Protein AF-A0A2V9N6T5-F1 (afdb_monomer)

Radius of gyration: 35.92 Å; Cα contacts (8 Å, |Δi|>4): 298; chains: 1; bounding box: 108×77×74 Å

Sequence (310 aa):
MPDIDFLKQIAIVDVAQELGVEVTGPRTARCWRPERHQHGDRTPSVGFCRKRNKARCFVCDPRALSTIDLVQQVLGSSVIEAVQWLDDRFPGAPRIVKGKHIVKRRAQEEIGTRIGVDSLWTDLRRSAFLGATMTPAEQCVLSALVELANPTTGEARLSYRTIARISGVRSDTSIARALRRLEQMSLLEINRGQDSGREANRYKLTAENISFQELVRAVTERMRRDIASEKELRKLRRQPKATGIYVSNNWSSGQSHRSNKWRTNAKLSDPAQKSHPSPREKGRECAVGGMSAPQISPLKLEPTQRQSQK

Foldseek 3Di:
DFDPVVLLLPQLVVLCVVLVFAAPDPFFTFDPCLVQPPHRRPDTQWGADRVNSWIDRPRPGPDTDTSQRVQCVSVVDDSVVSVVVSCVPPPDGDDDPPPPPPPPPPPPVVPDDPVPPDFPLNVCVVLCVCVPPHDLLLNLLVVQLRVQADPVQQKHFDALVSSCVRSVPPDSVSNVVSQVSCVVLVQWDWADDPDDPPGTIMIHGPCVDPSNVVSSVVSSVVVVVVVVVVVVVVVVVPPPPPPPPPPPPPPDDDDDDDDDDDDDDDDDDDDDDDDDDDDDDDDDDPPDPDPDDDDDDDDDDDDDDDDDDD

Mean predicted aligned error: 20.06 Å

Structure (mmCIF, N/CA/C/O backbone):
data_AF-A0A2V9N6T5-F1
#
_entry.id   AF-A0A2V9N6T5-F1
#
loop_
_atom_site.group_PDB
_atom_site.id
_atom_site.type_symbol
_atom_site.label_atom_id
_atom_site.label_alt_id
_atom_site.label_comp_id
_atom_site.label_asym_id
_atom_site.label_entity_id
_atom_site.label_seq_id
_atom_site.pdbx_PDB_ins_code
_atom_site.Cartn_x
_atom_site.Cartn_y
_atom_site.Cartn_z
_atom_site.occupancy
_atom_site.B_iso_or_equiv
_atom_site.auth_seq_id
_atom_site.auth_comp_id
_atom_site.auth_asym_id
_atom_site.auth_atom_id
_atom_site.pdbx_PDB_model_num
ATOM 1 N N . MET A 1 1 ? -13.503 12.895 23.290 1.00 70.62 1 MET A N 1
ATOM 2 C CA . MET A 1 1 ? -13.830 11.466 23.091 1.00 70.62 1 MET A CA 1
ATOM 3 C C . MET A 1 1 ? -12.999 10.677 24.089 1.00 70.62 1 MET A C 1
ATOM 5 O O . MET A 1 1 ? -11.826 11.031 24.213 1.00 70.62 1 MET A O 1
ATOM 9 N N . PRO A 1 2 ? -13.568 9.717 24.834 1.00 81.25 2 PRO A N 1
ATOM 10 C CA . PRO A 1 2 ? -12.767 8.835 25.682 1.00 81.25 2 PRO A CA 1
ATOM 11 C C . PRO A 1 2 ? -11.778 8.035 24.825 1.00 81.25 2 PRO A C 1
ATOM 13 O O . PRO A 1 2 ? -12.050 7.743 23.656 1.00 81.25 2 PRO A O 1
ATOM 16 N N . ASP A 1 3 ? -10.601 7.750 25.375 1.00 83.94 3 ASP A N 1
ATOM 17 C CA . ASP A 1 3 ? -9.580 6.970 24.683 1.00 83.94 3 ASP A CA 1
ATOM 18 C C . ASP A 1 3 ? -10.010 5.500 24.544 1.00 83.94 3 ASP A C 1
ATOM 20 O O . ASP A 1 3 ? -10.091 4.752 25.517 1.00 83.94 3 ASP A O 1
ATOM 24 N N . ILE A 1 4 ? -10.280 5.083 23.306 1.00 86.12 4 ILE A N 1
ATOM 25 C CA . ILE A 1 4 ? -10.751 3.735 22.968 1.00 86.12 4 ILE A CA 1
ATOM 26 C C . ILE A 1 4 ? -9.723 2.666 23.365 1.00 86.12 4 ILE A C 1
ATOM 28 O O . ILE A 1 4 ? -10.112 1.556 23.736 1.00 86.12 4 ILE A O 1
ATOM 32 N N . ASP A 1 5 ? -8.425 2.967 23.288 1.00 84.31 5 ASP A N 1
ATOM 33 C CA . ASP A 1 5 ? -7.392 1.989 23.632 1.00 84.31 5 ASP A CA 1
ATOM 34 C C . ASP A 1 5 ? -7.328 1.755 25.141 1.00 84.31 5 ASP A C 1
ATOM 36 O O . ASP A 1 5 ? -7.135 0.616 25.565 1.00 84.31 5 ASP A O 1
ATOM 40 N N . PHE A 1 6 ? -7.578 2.795 25.942 1.00 86.94 6 PHE A N 1
ATOM 41 C CA . PHE A 1 6 ? -7.742 2.658 27.387 1.00 86.94 6 PHE A CA 1
ATOM 42 C C . PHE A 1 6 ? -8.977 1.814 27.727 1.00 86.94 6 PHE A C 1
ATOM 44 O O . PHE A 1 6 ? -8.883 0.863 28.498 1.00 86.94 6 PHE A O 1
ATOM 51 N N . LEU A 1 7 ? -10.123 2.081 27.090 1.00 87.75 7 LEU A N 1
ATOM 52 C CA . LEU A 1 7 ? -11.356 1.324 27.347 1.00 87.75 7 LEU A CA 1
ATOM 53 C C . LEU A 1 7 ? -11.213 -0.176 27.031 1.00 87.75 7 LEU A C 1
ATOM 55 O O . LEU A 1 7 ? -11.772 -1.026 27.718 1.00 87.75 7 LEU A O 1
ATOM 59 N N . LYS A 1 8 ? -10.413 -0.533 26.020 1.00 88.75 8 LYS A N 1
ATOM 60 C CA . LYS A 1 8 ? -10.095 -1.937 25.697 1.00 88.75 8 LYS A CA 1
ATOM 61 C C . LYS A 1 8 ? -9.178 -2.619 26.719 1.00 88.75 8 LYS A C 1
ATOM 63 O O . LYS A 1 8 ? -9.030 -3.841 26.660 1.00 88.75 8 LYS A O 1
ATOM 68 N N . GLN A 1 9 ? -8.524 -1.864 27.599 1.00 90.06 9 GLN A N 1
ATOM 69 C CA . GLN A 1 9 ? -7.647 -2.392 28.649 1.00 90.06 9 GLN A CA 1
ATOM 70 C C . GLN A 1 9 ? -8.383 -2.649 29.964 1.00 90.06 9 GLN A C 1
ATOM 72 O O . GLN A 1 9 ? -7.856 -3.387 30.794 1.00 90.06 9 GLN A O 1
ATOM 77 N N . ILE A 1 10 ? -9.600 -2.115 30.131 1.00 91.00 10 ILE A N 1
ATOM 78 C CA . ILE A 1 10 ? -10.471 -2.446 31.265 1.00 91.00 10 ILE A CA 1
ATOM 79 C C . ILE A 1 10 ? -10.648 -3.964 31.311 1.00 91.00 10 ILE A C 1
ATOM 81 O O . ILE A 1 10 ? -10.912 -4.589 30.275 1.00 91.00 10 ILE A O 1
ATOM 85 N N . ALA A 1 11 ? -10.469 -4.553 32.494 1.00 92.31 11 ALA A N 1
ATOM 86 C CA . ALA A 1 11 ? -10.515 -5.994 32.679 1.00 92.31 11 ALA A CA 1
ATOM 87 C C . ALA A 1 11 ? -11.850 -6.554 32.174 1.00 92.31 11 ALA A C 1
ATOM 89 O O . ALA A 1 11 ? -12.926 -6.222 32.663 1.00 92.31 11 ALA A O 1
ATOM 90 N N . ILE A 1 12 ? -11.776 -7.422 31.165 1.00 93.19 12 ILE A N 1
ATOM 91 C CA . ILE A 1 12 ? -12.963 -7.908 30.455 1.00 93.19 12 ILE A CA 1
ATOM 92 C C . ILE A 1 12 ? -13.880 -8.766 31.336 1.00 93.19 12 ILE A C 1
ATOM 94 O O . ILE A 1 12 ? -15.054 -8.922 31.021 1.00 93.19 12 ILE A O 1
ATOM 98 N N . VAL A 1 13 ? -13.344 -9.320 32.428 1.00 92.50 13 VAL A N 1
ATOM 99 C CA . VAL A 1 13 ? -14.119 -10.080 33.418 1.00 92.50 13 VAL A CA 1
ATOM 100 C C . VAL A 1 13 ? -15.036 -9.141 34.197 1.00 92.50 13 VAL A C 1
ATOM 102 O O . VAL A 1 13 ? -16.225 -9.420 34.286 1.00 92.50 13 VAL A O 1
ATOM 105 N N . ASP A 1 14 ? -14.514 -8.008 34.663 1.00 92.25 14 ASP A N 1
ATOM 106 C CA . ASP A 1 14 ? -15.280 -6.994 35.396 1.00 92.25 14 ASP A CA 1
ATOM 107 C C . ASP A 1 14 ? -16.379 -6.412 34.495 1.00 92.25 14 ASP A C 1
ATOM 109 O O . ASP A 1 14 ? -17.531 -6.281 34.894 1.00 92.25 14 ASP A O 1
ATOM 113 N N . VAL A 1 15 ? -16.059 -6.174 33.217 1.00 93.50 15 VAL A N 1
ATOM 114 C CA . VAL A 1 15 ? -17.058 -5.756 32.221 1.00 93.50 15 VAL A CA 1
ATOM 115 C C . VAL A 1 15 ? -18.131 -6.821 32.003 1.00 93.50 15 VAL A C 1
ATOM 117 O O . VAL A 1 15 ? -19.304 -6.484 31.883 1.00 93.50 15 VAL A O 1
ATOM 120 N N . ALA A 1 16 ? -17.765 -8.104 31.953 1.00 93.25 16 ALA A N 1
ATOM 121 C CA . ALA A 1 16 ? -18.739 -9.184 31.814 1.00 93.25 16 ALA A CA 1
ATOM 122 C C . ALA A 1 16 ? -19.676 -9.272 33.032 1.00 93.25 16 ALA A C 1
ATOM 124 O O . ALA A 1 16 ? -20.872 -9.487 32.852 1.00 93.25 16 ALA A O 1
ATOM 125 N N . GLN A 1 17 ? -19.150 -9.063 34.243 1.00 92.69 17 GLN A N 1
ATOM 126 C CA . GLN A 1 17 ? -19.945 -9.025 35.474 1.00 92.69 17 GLN A CA 1
ATOM 127 C C . GLN A 1 17 ? -20.942 -7.860 35.462 1.00 92.69 17 GLN A C 1
ATOM 129 O O . GLN A 1 17 ? -22.127 -8.078 35.694 1.00 92.69 17 GLN A O 1
ATOM 134 N N . GLU A 1 18 ? -20.495 -6.658 35.093 1.00 93.50 18 GLU A N 1
ATOM 135 C CA . GLU A 1 18 ? -21.359 -5.471 34.972 1.00 93.50 18 GLU A CA 1
ATOM 136 C C . GLU A 1 18 ? -22.415 -5.592 33.862 1.00 93.50 18 GLU A C 1
ATOM 138 O O . GLU A 1 18 ? -23.496 -5.012 33.942 1.00 93.50 18 GLU A O 1
ATOM 143 N N . LEU A 1 19 ? -22.129 -6.370 32.816 1.00 93.00 19 LEU A N 1
ATOM 144 C CA . LEU A 1 19 ? -23.099 -6.706 31.770 1.00 93.00 19 LEU A CA 1
ATOM 145 C C . LEU A 1 19 ? -24.137 -7.748 32.220 1.00 93.00 19 LEU A C 1
ATOM 147 O O . LEU A 1 19 ? -25.045 -8.060 31.451 1.00 93.00 19 LEU A O 1
ATOM 151 N N . GLY A 1 20 ? -24.007 -8.303 33.428 1.00 90.19 20 GLY A N 1
ATOM 152 C CA . GLY A 1 20 ? -24.885 -9.354 33.939 1.00 90.19 20 GLY A CA 1
ATOM 153 C C . GLY A 1 20 ? -24.607 -10.737 33.343 1.00 90.19 20 GLY A C 1
ATOM 154 O O . GLY A 1 20 ? -25.469 -11.611 33.393 1.00 90.19 20 GLY A O 1
ATOM 155 N N . VAL A 1 21 ? -23.422 -10.961 32.765 1.00 90.50 21 VAL A N 1
ATOM 156 C CA . VAL A 1 21 ? -23.012 -12.295 32.308 1.00 90.50 21 VAL A CA 1
ATOM 157 C C . VAL A 1 21 ? -22.677 -13.150 33.531 1.00 90.50 21 VAL A C 1
ATOM 159 O O . VAL A 1 21 ? -21.905 -12.739 34.395 1.00 90.50 21 VAL A O 1
ATOM 162 N N . GLU A 1 22 ? -23.221 -14.367 33.600 1.00 89.81 22 GLU A N 1
ATOM 163 C CA . GLU A 1 22 ? -23.003 -15.274 34.732 1.00 89.81 22 GLU A CA 1
ATOM 164 C C . GLU A 1 22 ? -21.564 -15.823 34.737 1.00 89.81 22 GLU A C 1
ATOM 166 O O . GLU A 1 22 ? -21.230 -16.828 34.098 1.00 89.81 22 GLU A O 1
ATOM 171 N N . VAL A 1 23 ? -20.679 -15.139 35.463 1.00 90.38 23 VAL A N 1
ATOM 172 C CA . VAL A 1 23 ? -19.279 -15.536 35.631 1.00 90.38 23 VAL A CA 1
ATOM 173 C C . VAL A 1 23 ? -19.169 -16.631 36.691 1.00 90.38 23 VAL A C 1
ATOM 175 O O . VAL A 1 23 ? -19.193 -16.375 37.888 1.00 90.38 23 VAL A O 1
ATOM 178 N N . THR A 1 24 ? -19.001 -17.870 36.235 1.00 86.00 24 THR A N 1
ATOM 179 C CA . THR A 1 24 ? -18.859 -19.060 37.095 1.00 86.00 24 THR A CA 1
ATOM 180 C C . THR A 1 24 ? -17.474 -19.216 37.728 1.00 86.00 24 THR A C 1
ATOM 182 O O . THR A 1 24 ? -17.308 -19.977 38.676 1.00 86.00 24 THR A O 1
ATOM 185 N N . GLY A 1 25 ? -16.453 -18.532 37.203 1.00 82.31 25 GLY A N 1
ATOM 186 C CA . GLY A 1 25 ? -15.091 -18.617 37.719 1.00 82.31 25 GLY A CA 1
ATOM 187 C C . GLY A 1 25 ? -14.152 -17.570 37.117 1.00 82.31 25 GLY A C 1
ATOM 188 O O . GLY A 1 25 ? -14.523 -16.836 36.204 1.00 82.31 25 GLY A O 1
ATOM 189 N N . PRO A 1 26 ? -12.881 -17.517 37.554 1.00 79.88 26 PRO A N 1
ATOM 190 C CA . PRO A 1 26 ? -11.951 -16.440 37.191 1.00 79.88 26 PRO A CA 1
ATOM 191 C C . PRO A 1 26 ? -11.538 -16.427 35.709 1.00 79.88 26 PRO A C 1
ATOM 193 O O . PRO A 1 26 ? -10.840 -15.512 35.265 1.00 79.88 26 PRO A O 1
ATOM 196 N N . ARG A 1 27 ? -11.887 -17.473 34.949 1.00 88.00 27 ARG A N 1
ATOM 197 C CA . ARG A 1 27 ? -11.589 -17.611 33.515 1.00 88.00 27 ARG A CA 1
ATOM 198 C C . ARG A 1 27 ? -12.782 -18.089 32.692 1.00 88.00 27 ARG A C 1
ATOM 200 O O . ARG A 1 27 ? -12.616 -18.277 31.489 1.00 88.00 27 ARG A O 1
ATOM 207 N N . THR A 1 28 ? -13.941 -18.304 33.307 1.00 92.31 28 THR A N 1
ATOM 208 C CA . THR A 1 28 ? -15.076 -18.958 32.654 1.00 92.31 28 THR A CA 1
ATOM 209 C C . THR A 1 28 ? -16.399 -18.319 33.043 1.00 92.31 28 THR A C 1
ATOM 211 O O . THR A 1 28 ? -16.622 -17.963 34.200 1.00 92.31 28 THR A O 1
ATOM 214 N N . ALA A 1 29 ? -17.294 -18.214 32.070 1.00 92.62 29 ALA A N 1
ATOM 215 C CA . ALA A 1 29 ? -18.662 -17.755 32.253 1.00 92.62 29 ALA A CA 1
ATOM 216 C C . ALA A 1 29 ? -19.629 -18.602 31.430 1.00 92.62 29 ALA A C 1
ATOM 218 O O . ALA A 1 29 ? -19.229 -19.260 30.460 1.00 92.62 29 ALA A O 1
ATOM 219 N N . ARG A 1 30 ? -20.906 -18.552 31.805 1.00 91.94 30 ARG A N 1
ATOM 220 C CA . ARG A 1 30 ? -21.968 -19.007 30.916 1.00 91.94 30 ARG A CA 1
ATOM 221 C C . ARG A 1 30 ? -22.181 -17.999 29.792 1.00 91.94 30 ARG A C 1
ATOM 223 O O . ARG A 1 30 ? -21.956 -16.798 29.942 1.00 91.94 30 ARG A O 1
ATOM 230 N N . CYS A 1 31 ? -22.580 -18.494 28.635 1.00 92.75 31 CYS A N 1
ATOM 231 C CA . CYS A 1 31 ? -22.937 -17.690 27.490 1.00 92.75 31 CYS A CA 1
ATOM 232 C C . CYS A 1 31 ? -24.281 -17.006 27.736 1.00 92.75 31 CYS A C 1
ATOM 234 O O . CYS A 1 31 ? -25.251 -17.638 28.137 1.00 92.75 31 CYS A O 1
ATOM 236 N N . TRP A 1 32 ? -24.354 -15.722 27.397 1.00 91.06 32 TRP A N 1
ATOM 237 C CA . TRP A 1 32 ? -25.583 -14.925 27.425 1.00 91.06 32 TRP A CA 1
ATOM 238 C C . TRP A 1 32 ? -26.583 -15.297 26.312 1.00 91.06 32 TRP A C 1
ATOM 240 O O . TRP A 1 32 ? -27.628 -14.669 26.197 1.00 91.06 32 TRP A O 1
ATOM 250 N N . ARG A 1 33 ? -26.253 -16.293 25.475 1.00 90.81 33 ARG A N 1
ATOM 251 C CA . ARG A 1 33 ? -27.070 -16.804 24.360 1.00 90.81 33 ARG A CA 1
ATOM 252 C C . ARG A 1 33 ? -27.340 -18.303 24.522 1.00 90.81 33 ARG A C 1
ATOM 254 O O . ARG A 1 33 ? -26.845 -19.092 23.711 1.00 90.81 33 ARG A O 1
ATOM 261 N N . PRO A 1 34 ? -28.044 -18.738 25.582 1.00 86.75 34 PRO A N 1
ATOM 262 C CA . PRO A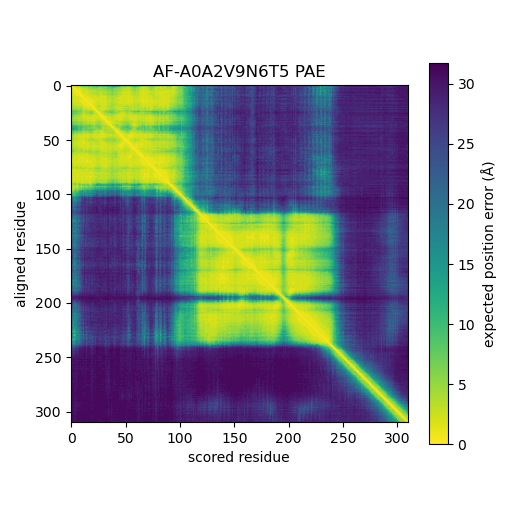 1 34 ? -28.268 -20.159 25.852 1.00 86.75 34 PRO A CA 1
ATOM 263 C C . PRO A 1 34 ? -28.993 -20.876 24.703 1.00 86.75 34 PRO A C 1
ATOM 265 O O . PRO A 1 34 ? -28.741 -22.053 24.461 1.00 86.75 34 PRO A O 1
ATOM 268 N N . GLU A 1 35 ? -29.823 -20.169 23.935 1.00 87.81 35 GLU A N 1
ATOM 269 C CA . GLU A 1 35 ? -30.573 -20.691 22.789 1.00 87.81 35 GLU A CA 1
ATOM 270 C C . GLU A 1 35 ? -29.688 -21.197 21.640 1.00 87.81 35 GLU A C 1
ATOM 272 O O . GLU A 1 35 ? -30.121 -22.017 20.834 1.00 87.81 35 GLU A O 1
ATOM 277 N N . ARG A 1 36 ? -28.433 -20.740 21.562 1.00 87.62 36 ARG A N 1
ATOM 278 C CA . ARG A 1 36 ? -27.466 -21.184 20.543 1.00 87.62 36 ARG A CA 1
ATOM 279 C C . ARG A 1 36 ? -26.660 -22.409 20.970 1.00 87.62 36 ARG A C 1
ATOM 281 O O . ARG A 1 36 ? -25.796 -22.868 20.224 1.00 87.62 36 ARG A O 1
ATOM 288 N N . HIS A 1 37 ? -26.918 -22.923 22.168 1.00 86.81 37 HIS A N 1
ATOM 289 C CA . HIS A 1 37 ? -26.223 -24.059 22.752 1.00 86.81 37 HIS A CA 1
ATOM 290 C C . HIS A 1 37 ? -27.180 -25.251 22.835 1.00 86.81 37 HIS A C 1
ATOM 292 O O . HIS A 1 37 ? -28.292 -25.128 23.339 1.00 86.81 37 HIS A O 1
ATOM 298 N N . GLN A 1 38 ? -26.722 -26.433 22.408 1.00 80.25 38 GLN A N 1
ATOM 299 C CA . GLN A 1 38 ? -27.537 -27.658 22.331 1.00 80.25 38 GLN A CA 1
ATOM 300 C C . GLN A 1 38 ? -28.221 -28.043 23.662 1.00 80.25 38 GLN A C 1
ATOM 302 O O . GLN A 1 38 ? -29.270 -28.681 23.654 1.00 80.25 38 GLN A O 1
ATOM 307 N N . HIS A 1 39 ? -27.658 -27.627 24.803 1.00 83.69 39 HIS A N 1
ATOM 308 C CA . HIS A 1 39 ? -28.200 -27.869 26.147 1.00 83.69 39 HIS A CA 1
ATOM 309 C C . HIS A 1 39 ? -28.296 -26.592 27.001 1.00 83.69 39 HIS A C 1
ATOM 311 O O . HIS A 1 39 ? -28.033 -26.641 28.204 1.00 83.69 39 HIS A O 1
ATOM 317 N N . GLY A 1 40 ? -28.608 -25.440 26.392 1.00 76.88 40 GLY A N 1
ATOM 318 C CA . GLY A 1 40 ? -28.894 -24.204 27.138 1.00 76.88 40 GLY A CA 1
ATOM 319 C C . GLY A 1 40 ? -27.718 -23.669 27.965 1.00 76.88 40 GLY A C 1
ATOM 320 O O . GLY A 1 40 ? -27.920 -23.067 29.011 1.00 76.88 40 GLY A O 1
ATOM 321 N N . ASP A 1 41 ? -26.490 -23.956 27.531 1.00 84.12 41 ASP A N 1
ATOM 322 C CA . ASP A 1 41 ? -25.235 -23.630 28.218 1.00 84.12 41 ASP A CA 1
ATOM 323 C C . ASP A 1 41 ? -25.118 -24.126 29.677 1.00 84.12 41 ASP A C 1
ATOM 325 O O . ASP A 1 41 ? -24.666 -23.430 30.592 1.00 84.12 41 ASP A O 1
ATOM 329 N N . ARG A 1 42 ? -25.506 -25.388 29.911 1.00 81.25 42 ARG A N 1
ATOM 330 C CA . ARG A 1 42 ? -25.352 -26.045 31.222 1.00 81.25 42 ARG A CA 1
ATOM 331 C C . ARG A 1 42 ? -23.895 -26.085 31.708 1.00 81.25 42 ARG A C 1
ATOM 333 O O . ARG A 1 42 ? -23.666 -25.985 32.914 1.00 81.25 42 ARG A O 1
ATOM 340 N N . THR A 1 43 ? -22.939 -26.210 30.789 1.00 84.81 43 THR A N 1
ATOM 341 C CA . THR A 1 43 ? -21.491 -26.128 31.035 1.00 84.81 43 THR A CA 1
ATOM 342 C C . THR A 1 43 ? -20.955 -24.775 30.562 1.00 84.81 43 THR A C 1
ATOM 344 O O . THR A 1 43 ? -21.272 -24.408 29.434 1.00 84.81 43 THR A O 1
ATOM 347 N N . PRO A 1 44 ? -20.114 -24.064 31.337 1.00 88.81 44 PRO A N 1
ATOM 348 C CA . PRO A 1 44 ? -19.612 -22.744 30.950 1.00 88.81 44 PRO A CA 1
ATOM 349 C C . PRO A 1 44 ? -18.875 -22.766 29.603 1.00 88.81 44 PRO A C 1
ATOM 351 O O . PRO A 1 44 ? -17.799 -23.357 29.494 1.00 88.81 44 PRO A O 1
ATOM 354 N N . SER A 1 45 ? -19.429 -22.104 28.585 1.00 90.56 45 SER A N 1
ATOM 355 C CA . SER A 1 45 ? -18.838 -22.085 27.235 1.00 90.56 45 SER A CA 1
ATOM 356 C C . SER A 1 45 ? -18.068 -20.811 26.890 1.00 90.56 45 SER A C 1
ATOM 358 O O . SER A 1 45 ? -17.477 -20.728 25.809 1.00 90.56 45 SER A O 1
ATOM 360 N N . VAL A 1 46 ? -18.069 -19.797 27.759 1.00 92.75 46 VAL A N 1
ATOM 361 C CA . VAL A 1 46 ? -17.310 -18.559 27.545 1.00 92.75 46 VAL A CA 1
ATOM 362 C C . VAL A 1 46 ? -15.990 -18.637 28.294 1.00 92.75 46 VAL A C 1
ATOM 364 O O . VAL A 1 46 ? -15.966 -18.800 29.511 1.00 92.75 46 VAL A O 1
ATOM 367 N N . GLY A 1 47 ? -14.883 -18.486 27.569 1.00 93.12 47 GLY A N 1
ATOM 368 C CA . GLY A 1 47 ? -13.539 -18.403 28.134 1.00 93.12 47 GLY A CA 1
ATOM 369 C C . GLY A 1 47 ? -12.992 -16.976 28.138 1.00 93.12 47 GLY A C 1
ATOM 370 O O . GLY A 1 47 ? -13.074 -16.267 27.131 1.00 93.12 47 GLY A O 1
ATOM 371 N N . PHE A 1 48 ? -12.354 -16.579 29.242 1.00 94.25 48 PHE A N 1
ATOM 372 C CA . PHE A 1 48 ? -11.619 -15.319 29.370 1.00 94.25 48 PHE A CA 1
ATOM 373 C C . PHE A 1 48 ? -10.104 -15.548 29.326 1.00 94.25 48 PHE A C 1
ATOM 375 O O . PHE A 1 48 ? -9.512 -16.222 30.173 1.00 94.25 48 PHE A O 1
ATOM 382 N N . CYS A 1 49 ? -9.435 -14.921 28.360 1.00 92.12 49 CYS A N 1
ATOM 383 C CA . CYS A 1 49 ? -7.981 -14.889 28.266 1.00 92.12 49 CYS A CA 1
ATOM 384 C C . CYS A 1 49 ? -7.437 -13.630 28.953 1.00 92.12 49 CYS A C 1
ATOM 386 O O . CYS A 1 49 ? -7.292 -12.586 28.315 1.00 92.12 49 CYS A O 1
ATOM 388 N N . ARG A 1 50 ? -7.079 -13.734 30.240 1.00 87.50 50 ARG A N 1
ATOM 389 C CA . ARG A 1 50 ? -6.562 -12.598 31.033 1.00 87.50 50 ARG A CA 1
ATOM 390 C C . ARG A 1 50 ? -5.319 -11.949 30.417 1.00 87.50 50 ARG A C 1
ATOM 392 O O . ARG A 1 50 ? -5.261 -10.733 30.316 1.00 87.50 50 ARG A O 1
ATOM 399 N N . LYS A 1 51 ? -4.368 -12.749 29.912 1.00 87.94 51 LYS A N 1
ATOM 400 C CA . LYS A 1 51 ? -3.125 -12.236 29.296 1.00 87.94 51 LYS A CA 1
ATOM 401 C C . LYS A 1 51 ? -3.382 -11.336 28.081 1.00 87.94 51 LYS A C 1
ATOM 403 O O . LYS A 1 51 ? -2.583 -10.452 27.805 1.00 87.94 51 LYS A O 1
ATOM 408 N N . ARG A 1 52 ? -4.460 -11.580 27.329 1.00 89.19 52 ARG A N 1
ATOM 409 C CA . ARG A 1 52 ? -4.804 -10.811 26.119 1.00 89.19 52 ARG A CA 1
ATOM 410 C C . ARG A 1 52 ? -5.993 -9.867 26.319 1.00 89.19 52 ARG A C 1
ATOM 412 O O . ARG A 1 52 ? -6.340 -9.158 25.380 1.00 89.19 52 ARG A O 1
ATOM 419 N N . ASN A 1 53 ? -6.611 -9.891 27.500 1.00 92.88 53 ASN A N 1
ATOM 420 C CA . ASN A 1 53 ? -7.868 -9.221 27.821 1.00 92.88 53 ASN A CA 1
ATOM 421 C C . ASN A 1 53 ? -8.967 -9.465 26.766 1.00 92.88 53 ASN A C 1
ATOM 423 O O . ASN A 1 53 ? -9.475 -8.538 26.135 1.00 92.88 53 ASN A O 1
ATOM 427 N N . LYS A 1 54 ? -9.263 -10.745 26.501 1.00 94.31 54 LYS A N 1
ATOM 428 C CA . LYS A 1 54 ? -10.262 -11.169 25.504 1.00 94.31 54 LYS A CA 1
ATOM 429 C C . LYS A 1 54 ? -11.247 -12.180 26.073 1.00 94.31 54 LYS A C 1
ATOM 431 O O . LYS A 1 54 ? -10.859 -13.001 26.901 1.00 94.31 54 LYS A O 1
ATOM 436 N N . ALA A 1 55 ? -12.467 -12.169 25.550 1.00 93.69 55 ALA A N 1
ATOM 437 C CA . ALA A 1 55 ? -13.520 -13.136 25.845 1.00 93.69 55 ALA A CA 1
ATOM 438 C C . ALA A 1 55 ? -13.884 -13.896 24.568 1.00 93.69 55 ALA A C 1
ATOM 440 O O . ALA A 1 55 ? -13.788 -13.343 23.475 1.00 93.69 55 ALA A O 1
ATOM 441 N N . ARG A 1 56 ? -14.284 -15.160 24.664 1.00 94.75 56 ARG A N 1
ATOM 442 C CA . ARG A 1 56 ? -14.793 -15.906 23.507 1.00 94.75 56 ARG A CA 1
ATOM 443 C C . ARG A 1 56 ? -15.746 -16.995 23.967 1.00 94.75 56 ARG A C 1
ATOM 445 O O . ARG A 1 56 ? -15.352 -17.810 24.797 1.00 94.75 56 ARG A O 1
ATOM 452 N N . CYS A 1 57 ? -16.941 -17.058 23.386 1.00 93.88 57 CYS A N 1
ATOM 453 C CA . CYS A 1 57 ? -17.734 -18.279 23.430 1.00 93.88 57 CYS A CA 1
ATOM 454 C C . CYS A 1 57 ? -17.163 -19.294 22.433 1.00 93.88 57 CYS A C 1
ATOM 456 O O . CYS A 1 57 ? -17.039 -18.988 21.246 1.00 93.88 57 CYS A O 1
ATOM 458 N N . PHE A 1 58 ? -16.818 -20.499 22.891 1.00 90.31 58 PHE A N 1
ATOM 459 C CA . PHE A 1 58 ? -16.239 -21.534 22.023 1.00 90.31 58 PHE A CA 1
ATOM 460 C C . PHE A 1 58 ? -17.207 -22.029 20.937 1.00 90.31 58 PHE A C 1
ATOM 462 O O . PHE A 1 58 ? -16.749 -22.539 19.918 1.00 90.31 58 PHE A O 1
ATOM 469 N N . VAL A 1 59 ? -18.515 -21.842 21.146 1.00 90.44 59 VAL A N 1
ATOM 470 C CA . VAL A 1 59 ? -19.585 -22.256 20.226 1.00 90.44 59 VAL A CA 1
ATOM 471 C C . VAL A 1 59 ? -20.042 -21.089 19.347 1.00 90.44 59 VAL A C 1
ATOM 473 O O . VAL A 1 59 ? -20.005 -21.180 18.125 1.00 90.44 59 VAL A O 1
ATOM 476 N N . CYS A 1 60 ? -20.456 -19.976 19.961 1.00 89.31 60 CYS A N 1
ATOM 477 C CA . CYS A 1 60 ? -21.097 -18.874 19.240 1.00 89.31 60 CYS A CA 1
ATOM 478 C C . CYS A 1 60 ? -20.122 -17.973 18.474 1.00 89.31 60 CYS A C 1
ATOM 480 O O . CYS A 1 60 ? -20.503 -17.394 17.457 1.00 89.31 60 CYS A O 1
ATOM 482 N N . ASP A 1 61 ? -18.899 -17.787 18.984 1.00 88.00 61 ASP A N 1
ATOM 483 C CA . ASP A 1 61 ? -18.010 -16.738 18.494 1.00 88.00 61 ASP A CA 1
ATOM 484 C C . ASP A 1 61 ? -16.830 -17.324 17.694 1.00 88.00 61 ASP A C 1
ATOM 486 O O . ASP A 1 61 ? -15.955 -18.008 18.249 1.00 88.00 61 ASP A O 1
ATOM 490 N N . PRO A 1 62 ? -16.715 -17.003 16.390 1.00 82.81 62 PRO A N 1
ATOM 491 C CA . PRO A 1 62 ? -15.583 -17.455 15.582 1.00 82.81 62 PRO A CA 1
ATOM 492 C C . PRO A 1 62 ? -14.274 -16.757 15.979 1.00 82.81 62 PRO A C 1
ATOM 494 O O . PRO A 1 62 ? -13.191 -17.301 15.774 1.00 82.81 62 PRO A O 1
ATOM 497 N N . ARG A 1 63 ? -14.354 -15.563 16.581 1.00 89.25 63 ARG A N 1
ATOM 498 C CA . ARG A 1 63 ? -13.202 -14.751 16.998 1.00 89.25 63 ARG A CA 1
ATOM 499 C C . ARG A 1 63 ? -13.306 -14.335 18.459 1.00 89.25 63 ARG A C 1
ATOM 501 O O . ARG A 1 63 ? -14.395 -14.247 19.013 1.00 89.25 63 ARG A O 1
ATOM 508 N N . ALA A 1 64 ? -12.163 -14.028 19.063 1.00 90.31 64 ALA A N 1
ATOM 509 C CA . ALA A 1 64 ? -12.121 -13.480 20.412 1.00 90.31 64 ALA A CA 1
ATOM 510 C C . ALA A 1 64 ? -12.548 -12.001 20.426 1.00 90.31 64 ALA A C 1
ATOM 512 O O . ALA A 1 64 ? -12.116 -11.209 19.587 1.00 90.31 64 ALA A O 1
ATOM 513 N N . LEU A 1 65 ? -13.372 -11.642 21.401 1.00 91.62 65 LEU A N 1
ATOM 514 C CA . LEU A 1 65 ? -13.994 -10.339 21.592 1.00 91.62 65 LEU A CA 1
ATOM 515 C C . LEU A 1 65 ? -13.114 -9.441 22.457 1.00 91.62 65 LEU A C 1
ATOM 517 O O . LEU A 1 65 ? -12.536 -9.888 23.452 1.00 91.62 65 LEU A O 1
ATOM 521 N N . SER A 1 66 ? -12.989 -8.174 22.060 1.00 92.88 66 SER A N 1
ATOM 522 C CA . SER A 1 66 ? -12.521 -7.116 22.958 1.00 92.88 66 SER A CA 1
ATOM 523 C C . SER A 1 66 ? -13.616 -6.700 23.939 1.00 92.88 66 SER A C 1
ATOM 525 O O . SER A 1 66 ? -14.774 -7.073 23.776 1.00 92.88 66 SER A O 1
ATOM 527 N N . THR A 1 67 ? -13.255 -5.884 24.927 1.00 93.25 67 THR A N 1
ATOM 528 C CA . THR A 1 67 ? -14.194 -5.301 25.892 1.00 93.25 67 THR A CA 1
ATOM 529 C C . THR A 1 67 ? -15.360 -4.584 25.204 1.00 93.25 67 THR A C 1
ATOM 531 O O . THR A 1 67 ? -16.510 -4.788 25.569 1.00 93.25 67 THR A O 1
ATOM 534 N N . ILE A 1 68 ? -15.077 -3.819 24.145 1.00 93.50 68 ILE A N 1
ATOM 535 C CA . ILE A 1 68 ? -16.105 -3.107 23.372 1.00 93.50 68 ILE A CA 1
ATOM 536 C C . ILE A 1 68 ? -16.970 -4.096 22.586 1.00 93.50 68 ILE A C 1
ATOM 538 O O . ILE A 1 68 ? -18.192 -4.004 22.639 1.00 93.50 68 ILE A O 1
ATOM 542 N N . ASP A 1 69 ? -16.353 -5.070 21.905 1.00 93.50 69 ASP A N 1
ATOM 543 C CA . ASP A 1 69 ? -17.104 -6.083 21.148 1.00 93.50 69 ASP A CA 1
ATOM 544 C C . ASP A 1 69 ? -18.050 -6.876 22.066 1.00 93.50 69 ASP A C 1
ATOM 546 O O . ASP A 1 69 ? -19.153 -7.222 21.655 1.00 93.50 69 ASP A O 1
ATOM 550 N N . LEU A 1 70 ? -17.629 -7.166 23.304 1.00 93.19 70 LEU A N 1
ATOM 551 C CA . LEU A 1 70 ? -18.450 -7.866 24.290 1.00 93.19 70 LEU A CA 1
ATOM 552 C C . LEU A 1 70 ? -19.702 -7.052 24.644 1.00 93.19 70 LEU A C 1
ATOM 554 O O . LEU A 1 70 ? -20.803 -7.586 24.562 1.00 93.19 70 LEU A O 1
ATOM 558 N N . VAL A 1 71 ? -19.546 -5.762 24.955 1.00 95.06 71 VAL A N 1
ATOM 559 C CA . VAL A 1 71 ? -20.675 -4.860 25.249 1.00 95.06 71 VAL A CA 1
ATOM 560 C C . VAL A 1 71 ? -21.640 -4.795 24.064 1.00 95.06 71 VAL A C 1
ATOM 562 O O . VAL A 1 71 ? -22.845 -4.950 24.247 1.00 95.06 71 VAL A O 1
ATOM 565 N N . GLN A 1 72 ? -21.120 -4.650 22.841 1.00 94.94 72 GLN A N 1
ATOM 566 C CA . GLN A 1 72 ? -21.951 -4.638 21.635 1.00 94.94 72 GLN A CA 1
ATOM 567 C C . GLN A 1 72 ? -22.736 -5.939 21.455 1.00 94.94 72 GLN A C 1
ATOM 569 O O . GLN A 1 72 ? -23.903 -5.907 21.077 1.00 94.94 72 GLN A O 1
ATOM 574 N N . GLN A 1 73 ? -22.108 -7.088 21.713 1.00 91.75 73 GLN A N 1
ATOM 575 C CA . GLN A 1 73 ? -22.753 -8.387 21.530 1.00 91.75 73 GLN A CA 1
ATOM 576 C C . GLN A 1 73 ? -23.777 -8.729 22.613 1.00 91.75 73 GLN A C 1
ATOM 578 O O . GLN A 1 73 ? -24.717 -9.466 22.319 1.00 91.75 73 GLN A O 1
ATOM 583 N N . VAL A 1 74 ? -23.588 -8.251 23.845 1.00 92.38 74 VAL A N 1
ATOM 584 C CA . VAL A 1 74 ? -24.531 -8.499 24.945 1.00 92.38 74 VAL A CA 1
ATOM 585 C C . VAL A 1 74 ? -25.717 -7.537 24.872 1.00 92.38 74 VAL A C 1
ATOM 587 O O . VAL A 1 74 ? -26.853 -7.969 25.020 1.00 92.38 74 VAL A O 1
ATOM 590 N N . LEU A 1 75 ? -25.473 -6.252 24.590 1.00 92.12 75 LEU A N 1
ATOM 591 C CA . LEU A 1 75 ? -26.520 -5.221 24.567 1.00 92.12 75 LEU A CA 1
ATOM 592 C C . LEU A 1 75 ? -27.135 -4.984 23.181 1.00 92.12 75 LEU A C 1
ATOM 594 O O . LEU A 1 75 ? -28.114 -4.253 23.069 1.00 92.12 75 LEU A O 1
ATOM 598 N N . GLY A 1 76 ? -26.555 -5.546 22.117 1.00 89.12 76 GLY A N 1
ATOM 599 C CA . GLY A 1 76 ? -26.993 -5.293 20.740 1.00 89.12 76 GLY A CA 1
ATOM 600 C C . GLY A 1 76 ? -26.730 -3.860 20.262 1.00 89.12 76 GLY A C 1
ATOM 601 O O . GLY A 1 76 ? -27.468 -3.355 19.420 1.00 89.12 76 GLY A O 1
ATOM 602 N N . SER A 1 77 ? -25.709 -3.191 20.805 1.00 90.31 77 SER A N 1
ATOM 603 C CA . SER A 1 77 ? -25.477 -1.755 20.617 1.00 90.31 77 SER A CA 1
ATOM 604 C C . SER A 1 77 ? -24.423 -1.412 19.555 1.00 90.31 77 SER A C 1
ATOM 606 O O . SER A 1 77 ? -23.578 -2.222 19.144 1.00 90.31 77 SER A O 1
ATOM 608 N N . SER A 1 78 ? -24.458 -0.161 19.096 1.00 90.88 78 SER A N 1
ATOM 609 C CA . SER A 1 78 ? -23.426 0.403 18.225 1.00 90.88 78 SER A CA 1
ATOM 610 C C . SER A 1 78 ? -22.100 0.612 18.971 1.00 90.88 78 SER A C 1
ATOM 612 O O . SER A 1 78 ? -22.037 0.629 20.200 1.00 90.88 78 SER A O 1
ATOM 614 N N . VAL A 1 79 ? -21.007 0.821 18.227 1.00 88.88 79 VAL A N 1
ATOM 615 C CA . VAL A 1 79 ? -19.678 1.064 18.824 1.00 88.88 79 VAL A CA 1
ATOM 616 C C . VAL A 1 79 ? -19.688 2.305 19.724 1.00 88.88 79 VAL A C 1
ATOM 618 O O . VAL A 1 79 ? -19.027 2.316 20.758 1.00 88.88 79 VAL A O 1
ATOM 621 N N . ILE A 1 80 ? -20.429 3.349 19.340 1.00 88.81 80 ILE A N 1
ATOM 622 C CA . ILE A 1 80 ? -20.488 4.615 20.085 1.00 88.81 80 ILE A CA 1
ATOM 623 C C . ILE A 1 80 ? -21.200 4.405 21.421 1.00 88.81 80 ILE A C 1
ATOM 625 O O . ILE A 1 80 ? -20.669 4.800 22.456 1.00 88.81 80 ILE A O 1
ATOM 629 N N . GLU A 1 81 ? -22.352 3.740 21.398 1.00 89.31 81 GLU A N 1
ATOM 630 C CA . GLU A 1 81 ? -23.132 3.435 22.600 1.00 89.31 81 GLU A CA 1
ATOM 631 C C . GLU A 1 81 ? -22.362 2.505 23.540 1.00 89.31 81 GLU A C 1
ATOM 633 O O . GLU A 1 81 ? -22.339 2.734 24.743 1.00 89.31 81 GLU A O 1
ATOM 638 N N . ALA A 1 82 ? -21.660 1.500 23.005 1.00 90.31 82 ALA A N 1
ATOM 639 C CA . ALA A 1 82 ? -20.806 0.627 23.806 1.00 90.31 82 ALA A CA 1
ATOM 640 C C . ALA A 1 82 ? -19.645 1.390 24.471 1.00 90.31 82 ALA A C 1
ATOM 642 O O . ALA A 1 82 ? -19.306 1.134 25.624 1.00 90.31 82 ALA A O 1
ATOM 643 N N . VAL A 1 83 ? -19.041 2.346 23.760 1.00 91.75 83 VAL A N 1
ATOM 644 C CA . VAL A 1 83 ? -17.989 3.214 24.309 1.00 91.75 83 VAL A CA 1
ATOM 645 C C . VAL A 1 83 ? -18.536 4.130 25.404 1.00 91.75 83 VAL A C 1
ATOM 647 O O . VAL A 1 83 ? -17.873 4.293 26.422 1.00 91.75 83 VAL A O 1
ATOM 650 N N . GLN A 1 84 ? -19.727 4.701 25.220 1.00 90.88 84 GLN A N 1
ATOM 651 C CA . GLN A 1 84 ? -20.392 5.519 26.241 1.00 90.88 84 GLN A CA 1
ATOM 652 C C . GLN A 1 84 ? -20.740 4.688 27.477 1.00 90.88 84 GLN A C 1
ATOM 654 O O . GLN A 1 84 ? -20.386 5.071 28.584 1.00 90.88 84 GLN A O 1
ATOM 659 N N . TRP A 1 85 ? -21.312 3.498 27.280 1.00 93.62 85 TRP A N 1
ATOM 660 C CA . TRP A 1 85 ? -21.637 2.564 28.357 1.00 93.62 85 TRP A CA 1
ATOM 661 C C . TRP A 1 85 ? -20.416 2.227 29.225 1.00 93.62 85 TRP A C 1
ATOM 663 O O . TRP A 1 85 ? -20.541 2.121 30.446 1.00 93.62 85 TRP A O 1
ATOM 673 N N . LEU A 1 86 ? -19.240 2.081 28.596 1.00 91.81 86 LEU A N 1
ATOM 674 C CA . LEU A 1 86 ? -17.968 1.859 29.286 1.00 91.81 86 LEU A CA 1
ATOM 675 C C . LEU A 1 86 ? -17.438 3.125 29.979 1.00 91.81 86 LEU A C 1
ATOM 677 O O . LEU A 1 86 ? -16.966 3.008 31.105 1.00 91.81 86 LEU A O 1
ATOM 681 N N . ASP A 1 87 ? -17.512 4.304 29.345 1.00 91.25 87 ASP A N 1
ATOM 682 C CA . ASP A 1 87 ? -17.087 5.590 29.946 1.00 91.25 87 ASP A CA 1
ATOM 683 C C . ASP A 1 87 ? -17.907 5.907 31.210 1.00 91.25 87 ASP A C 1
ATOM 685 O O . ASP A 1 87 ? -17.355 6.382 32.201 1.00 91.25 87 ASP A O 1
ATOM 689 N N . ASP A 1 88 ? -19.204 5.584 31.196 1.00 90.75 88 ASP A N 1
ATOM 690 C CA . ASP A 1 88 ? -20.127 5.852 32.303 1.00 90.75 88 ASP A CA 1
ATOM 691 C C . ASP A 1 88 ? -19.883 4.942 33.521 1.00 90.75 88 ASP A C 1
ATOM 693 O O . ASP A 1 88 ? -19.991 5.392 34.661 1.00 90.75 88 ASP A O 1
ATOM 697 N N . ARG A 1 89 ? -19.555 3.659 33.302 1.00 90.81 89 ARG A N 1
ATOM 698 C CA . ARG A 1 89 ? -19.370 2.658 34.378 1.00 90.81 89 ARG A CA 1
ATOM 699 C C . ARG A 1 89 ? -17.941 2.546 34.883 1.00 90.81 89 ARG A C 1
ATOM 701 O O . ARG A 1 89 ? -17.725 2.191 36.037 1.00 90.81 89 ARG A O 1
ATOM 708 N N . PHE A 1 90 ? -16.969 2.853 34.031 1.00 88.44 90 PHE A N 1
ATOM 709 C CA . PHE A 1 90 ? -15.550 2.785 34.357 1.00 88.44 90 PHE A CA 1
ATOM 710 C C . PHE A 1 90 ? -14.914 4.170 34.175 1.00 88.44 90 PHE A C 1
ATOM 712 O O . PHE A 1 90 ? -14.123 4.378 33.245 1.00 88.44 90 PHE A O 1
ATOM 719 N N . PRO A 1 91 ? -15.258 5.139 35.048 1.00 80.69 91 PRO A N 1
ATOM 720 C CA . PRO A 1 91 ? -14.740 6.493 34.949 1.00 80.69 91 PRO A CA 1
ATOM 721 C C . PRO A 1 91 ? -13.221 6.488 35.153 1.00 80.69 91 PRO A C 1
ATOM 723 O O . PRO A 1 91 ? -12.697 5.872 36.079 1.00 80.69 91 PRO A O 1
ATOM 726 N N . GLY A 1 92 ? -12.499 7.188 34.279 1.00 79.38 92 GLY A N 1
ATOM 727 C CA . GLY A 1 92 ? -11.033 7.261 34.331 1.00 79.38 92 GLY A CA 1
ATOM 728 C C . GLY A 1 92 ? -10.347 7.234 32.969 1.00 79.38 92 GLY A C 1
ATOM 729 O O . GLY A 1 92 ? -9.137 7.449 32.891 1.00 79.38 92 GLY A O 1
ATOM 730 N N . ALA A 1 93 ? -11.098 7.019 31.885 1.00 78.44 93 ALA A N 1
ATOM 731 C CA . ALA A 1 93 ? -10.541 7.069 30.543 1.00 78.44 93 ALA A CA 1
ATOM 732 C C . ALA A 1 93 ? -10.029 8.485 30.205 1.00 78.44 93 ALA A C 1
ATOM 734 O O . ALA A 1 93 ? -10.789 9.459 30.283 1.00 78.44 93 ALA A O 1
ATOM 735 N N . PRO A 1 94 ? -8.758 8.640 29.784 1.00 82.12 94 PRO A N 1
ATOM 736 C CA . PRO A 1 94 ? -8.243 9.937 29.376 1.00 82.12 94 PRO A CA 1
ATOM 737 C C . PRO A 1 94 ? -9.045 10.459 28.179 1.00 82.12 94 PRO A C 1
ATOM 739 O O . PRO A 1 94 ? -9.321 9.742 27.214 1.00 82.12 94 PRO A O 1
ATOM 742 N N . ARG A 1 95 ? -9.440 11.736 28.226 1.00 81.69 95 ARG A N 1
ATOM 743 C CA . ARG A 1 95 ? -10.178 12.362 27.125 1.00 81.69 95 ARG A CA 1
ATOM 744 C C . ARG A 1 95 ? -9.200 12.840 26.055 1.00 81.69 95 ARG A C 1
ATOM 746 O O . ARG A 1 95 ? -8.365 13.711 26.288 1.00 81.69 95 ARG A O 1
ATOM 753 N N . ILE A 1 96 ? -9.345 12.315 24.842 1.00 74.69 96 ILE A N 1
ATOM 754 C CA . ILE A 1 96 ? -8.602 12.797 23.677 1.00 74.69 96 ILE A CA 1
ATOM 755 C C . ILE A 1 96 ? -9.196 14.147 23.262 1.00 74.69 96 ILE A C 1
ATOM 757 O O . ILE A 1 96 ? -10.382 14.240 22.910 1.00 74.69 96 ILE A O 1
ATOM 761 N N . VAL A 1 97 ? -8.363 15.192 23.318 1.00 75.88 97 VAL A N 1
ATOM 762 C CA . VAL A 1 97 ? -8.724 16.554 22.902 1.00 75.88 97 VAL A CA 1
ATOM 763 C C . VAL A 1 97 ? -9.075 16.554 21.416 1.00 75.88 97 VAL A C 1
ATOM 765 O O . VAL A 1 97 ? -8.357 15.989 20.585 1.00 75.88 97 VAL A O 1
ATOM 768 N N . LYS A 1 98 ? -10.195 17.193 21.070 1.00 65.75 98 LYS A N 1
ATOM 769 C CA . LYS A 1 98 ? -10.665 17.317 19.686 1.00 65.75 98 LYS A CA 1
ATOM 770 C C . LYS A 1 98 ? -9.567 17.956 18.827 1.00 65.75 98 LYS A C 1
ATOM 772 O O . LYS A 1 98 ? -9.075 19.028 19.150 1.00 65.75 98 LYS A O 1
ATOM 777 N N . GLY A 1 99 ? -9.190 17.293 17.734 1.00 63.84 99 GLY A N 1
ATOM 778 C CA . GLY A 1 99 ? -8.148 17.772 16.816 1.00 63.84 99 GLY A CA 1
ATOM 779 C C . GLY A 1 99 ? -6.741 17.238 17.093 1.00 63.84 99 GLY A C 1
ATOM 780 O O . GLY A 1 99 ? -5.874 17.391 16.236 1.00 63.84 99 GLY A O 1
ATOM 781 N N . LYS A 1 100 ? -6.510 16.540 18.214 1.00 67.44 100 LYS A N 1
ATOM 782 C CA . LYS A 1 100 ? -5.272 15.779 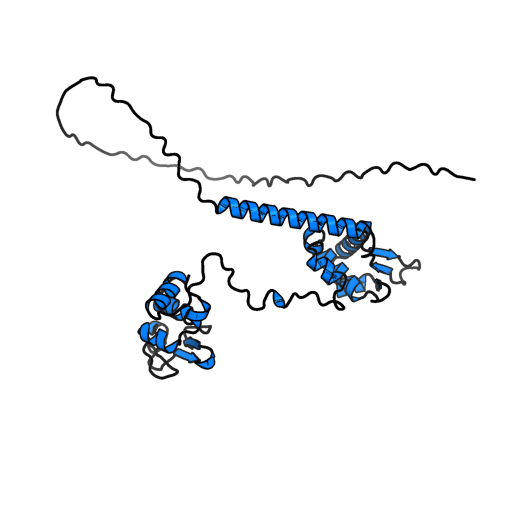18.400 1.00 67.44 100 LYS A CA 1
ATOM 783 C C . LYS A 1 100 ? -5.343 14.530 17.525 1.00 67.44 100 LYS A C 1
ATOM 785 O O . LYS A 1 100 ? -6.252 13.714 17.673 1.00 67.44 100 LYS A O 1
ATOM 790 N N . HIS A 1 101 ? -4.413 14.397 16.580 1.00 62.31 101 HIS A N 1
ATOM 791 C CA . HIS A 1 101 ? -4.268 13.148 15.841 1.00 62.31 101 HIS A CA 1
ATOM 792 C C . HIS A 1 101 ? -4.037 12.022 16.850 1.00 62.31 101 HIS A C 1
ATOM 794 O O . HIS A 1 101 ? -3.162 12.144 17.710 1.00 62.31 101 HIS A O 1
ATOM 800 N N . ILE A 1 102 ? -4.827 10.946 16.751 1.00 63.47 102 ILE A N 1
ATOM 801 C CA . ILE A 1 102 ? -4.529 9.693 17.449 1.00 63.47 102 ILE A CA 1
ATOM 802 C C . ILE A 1 102 ? -3.095 9.365 17.051 1.00 63.47 102 ILE A C 1
ATOM 804 O O . ILE A 1 102 ? -2.816 9.242 15.854 1.00 63.47 102 ILE A O 1
ATOM 808 N N . VAL A 1 103 ? -2.181 9.366 18.027 1.00 56.56 103 VAL A N 1
ATOM 809 C CA . VAL A 1 103 ? -0.759 9.137 17.774 1.00 56.56 103 VAL A CA 1
ATOM 810 C C . VAL A 1 103 ? -0.685 7.828 17.006 1.00 56.56 103 VAL A C 1
ATOM 812 O O . VAL A 1 103 ? -1.054 6.780 17.533 1.00 56.56 103 VAL A O 1
ATOM 815 N N . LYS A 1 104 ? -0.286 7.898 15.733 1.00 48.41 104 LYS A N 1
ATOM 816 C CA . LYS A 1 104 ? -0.083 6.725 14.888 1.00 48.41 104 LYS A CA 1
ATOM 817 C C . LYS A 1 104 ? 1.125 5.986 15.445 1.00 48.41 104 LYS A C 1
ATOM 819 O O . LYS A 1 104 ? 2.233 6.156 14.953 1.00 48.41 104 LYS A O 1
ATOM 824 N N . ARG A 1 105 ? 0.943 5.222 16.519 1.00 48.75 105 ARG A N 1
ATOM 825 C CA . ARG A 1 105 ? 2.029 4.449 17.107 1.00 48.75 105 ARG A CA 1
ATOM 826 C C . ARG A 1 105 ? 2.439 3.410 16.049 1.00 48.75 105 ARG A C 1
ATOM 828 O O . ARG A 1 105 ? 1.643 2.539 15.710 1.00 48.75 105 ARG A O 1
ATOM 835 N N . ARG A 1 106 ? 3.658 3.560 15.513 1.00 47.06 106 ARG A N 1
ATOM 836 C CA . ARG A 1 106 ? 4.420 2.665 14.610 1.00 47.06 106 ARG A CA 1
ATOM 837 C C . ARG A 1 106 ? 4.229 2.736 13.092 1.00 47.06 106 ARG A C 1
ATOM 839 O O . ARG A 1 106 ? 5.227 2.641 12.392 1.00 47.06 106 ARG A O 1
ATOM 846 N N . ALA A 1 107 ? 3.036 2.952 12.537 1.00 48.28 107 ALA A N 1
ATOM 847 C CA . ALA A 1 107 ? 2.865 2.778 11.079 1.00 48.28 107 ALA A CA 1
ATOM 848 C C . ALA A 1 107 ? 3.622 3.799 10.194 1.00 48.28 107 ALA A C 1
ATOM 850 O O . ALA A 1 107 ? 3.788 3.566 9.001 1.00 48.28 107 ALA A O 1
ATOM 851 N N . GLN A 1 108 ? 4.043 4.941 10.750 1.00 46.66 108 GLN A N 1
ATOM 852 C CA . GLN A 1 108 ? 4.707 6.009 9.989 1.00 46.66 108 GLN A CA 1
ATOM 853 C C . GLN A 1 108 ? 6.200 6.167 10.325 1.00 46.66 108 GLN A C 1
ATOM 855 O O . GLN A 1 108 ? 6.930 6.726 9.515 1.00 46.66 108 GLN A O 1
ATOM 860 N N . GLU A 1 109 ? 6.659 5.650 11.469 1.00 44.78 109 GLU A N 1
ATOM 861 C CA . GLU A 1 109 ? 8.067 5.723 11.899 1.00 44.78 109 GLU A CA 1
ATOM 862 C C . GLU A 1 109 ? 8.949 4.670 11.207 1.00 44.78 109 GLU A C 1
ATOM 864 O O . GLU A 1 109 ? 10.149 4.874 11.060 1.00 44.78 109 GLU A O 1
ATOM 869 N N . GLU A 1 110 ? 8.367 3.578 10.702 1.00 47.62 110 GLU A N 1
ATOM 870 C CA . GLU A 1 110 ? 9.118 2.519 10.007 1.00 47.62 110 GLU A CA 1
ATOM 871 C C . GLU A 1 110 ? 9.339 2.790 8.507 1.00 47.62 110 GLU A C 1
ATOM 873 O O . GLU A 1 110 ? 10.107 2.079 7.861 1.00 47.62 110 GLU A O 1
ATOM 878 N N . ILE A 1 111 ? 8.744 3.851 7.945 1.00 52.03 111 ILE A N 1
ATOM 879 C CA . ILE A 1 111 ? 9.028 4.313 6.572 1.00 52.03 111 ILE A CA 1
ATOM 880 C C . ILE A 1 111 ? 10.145 5.370 6.610 1.00 52.03 111 ILE A C 1
ATOM 882 O O . ILE A 1 111 ? 10.070 6.418 5.971 1.00 52.03 111 ILE A O 1
ATOM 886 N N . GLY A 1 112 ? 11.178 5.128 7.416 1.00 50.72 112 GLY A N 1
ATOM 887 C CA . GLY A 1 112 ? 12.408 5.907 7.357 1.00 50.72 112 GLY A CA 1
ATOM 888 C C . GLY A 1 112 ? 13.137 5.608 6.048 1.00 50.72 112 GLY A C 1
ATOM 889 O O . GLY A 1 112 ? 13.352 4.444 5.708 1.00 50.72 112 GLY A O 1
ATOM 890 N N . THR A 1 113 ? 13.510 6.649 5.305 1.00 47.81 113 THR A N 1
ATOM 891 C CA . THR A 1 113 ? 14.520 6.587 4.239 1.00 47.81 113 THR A CA 1
ATOM 892 C C . THR A 1 113 ? 15.785 5.951 4.811 1.00 47.81 113 THR A C 1
ATOM 894 O O . THR A 1 113 ? 16.461 6.559 5.644 1.00 47.81 113 THR A O 1
ATOM 897 N N . ARG A 1 114 ? 16.080 4.704 4.430 1.00 53.06 114 ARG A N 1
ATOM 898 C CA . ARG A 1 114 ? 17.335 4.050 4.798 1.00 53.06 114 ARG A CA 1
ATOM 899 C C . ARG A 1 114 ? 18.389 4.546 3.818 1.00 53.06 114 ARG A C 1
ATOM 901 O O . ARG A 1 114 ? 18.550 3.986 2.736 1.00 53.06 114 ARG A O 1
ATOM 908 N N . ILE A 1 115 ? 19.081 5.613 4.205 1.00 46.56 115 ILE A N 1
ATOM 909 C CA . ILE A 1 115 ? 20.224 6.149 3.461 1.00 46.56 115 ILE A CA 1
ATOM 910 C C . ILE A 1 115 ? 21.213 4.991 3.232 1.00 46.56 115 ILE A C 1
ATOM 912 O O . ILE A 1 115 ? 21.648 4.358 4.191 1.00 46.56 115 ILE A O 1
ATOM 916 N N . GLY A 1 116 ? 21.498 4.669 1.966 1.00 53.47 116 GLY A N 1
ATOM 917 C CA . GLY A 1 116 ? 22.373 3.555 1.565 1.00 53.47 116 GLY A CA 1
ATOM 918 C C . GLY A 1 116 ? 21.680 2.231 1.193 1.00 53.47 116 GLY A C 1
ATOM 919 O O . GLY A 1 116 ? 22.370 1.291 0.817 1.00 53.47 116 GLY A O 1
ATOM 920 N N . VAL A 1 117 ? 20.343 2.139 1.268 1.00 54.47 117 VAL A N 1
ATOM 921 C CA . VAL A 1 117 ? 19.544 0.975 0.799 1.00 54.47 117 VAL A CA 1
ATOM 922 C C . VAL A 1 117 ? 18.508 1.379 -0.262 1.00 54.47 117 VAL A C 1
ATOM 924 O O . VAL A 1 117 ? 17.871 0.534 -0.891 1.00 54.47 117 VAL A O 1
ATOM 927 N N . ASP A 1 118 ? 18.307 2.678 -0.460 1.00 60.75 118 ASP A N 1
ATOM 928 C CA . ASP A 1 118 ? 17.293 3.189 -1.371 1.00 60.75 118 ASP A CA 1
ATOM 929 C C . ASP A 1 118 ? 17.746 2.989 -2.833 1.00 60.75 118 ASP A C 1
ATOM 931 O O . ASP A 1 118 ? 18.745 3.541 -3.286 1.00 60.75 118 ASP A O 1
ATOM 935 N N . SER A 1 119 ? 17.026 2.127 -3.556 1.00 72.88 119 SER A N 1
ATOM 936 C CA . SER A 1 119 ? 17.188 1.911 -4.993 1.00 72.88 119 SER A CA 1
ATOM 937 C C . SER A 1 119 ? 16.323 2.891 -5.786 1.00 72.88 119 SER A C 1
ATOM 939 O O . SER A 1 119 ? 15.327 3.410 -5.273 1.00 72.88 119 SER A O 1
ATOM 941 N N . LEU A 1 120 ? 16.627 3.058 -7.078 1.00 79.12 120 LEU A N 1
ATOM 942 C CA . LEU A 1 120 ? 15.801 3.809 -8.035 1.00 79.12 120 LEU A CA 1
ATOM 943 C C . LEU A 1 120 ? 14.300 3.498 -7.894 1.00 79.12 120 LEU A C 1
ATOM 945 O O . LEU A 1 120 ? 13.447 4.383 -7.941 1.00 79.12 120 LEU A O 1
ATOM 949 N N . TRP A 1 121 ? 13.967 2.225 -7.689 1.00 81.69 121 TRP A N 1
ATOM 950 C CA . TRP A 1 121 ? 12.593 1.781 -7.495 1.00 81.69 121 TRP A CA 1
ATOM 951 C C . TRP A 1 121 ? 11.932 2.394 -6.256 1.00 81.69 121 TRP A C 1
ATOM 953 O O . TRP A 1 121 ? 10.778 2.831 -6.309 1.00 81.69 121 TRP A O 1
ATOM 963 N N . THR A 1 122 ? 12.661 2.441 -5.142 1.00 79.62 122 THR A N 1
ATOM 964 C CA . THR A 1 122 ? 12.181 3.003 -3.879 1.00 79.62 122 THR A CA 1
ATOM 965 C C . THR A 1 122 ? 11.940 4.504 -4.005 1.00 79.62 122 THR A C 1
ATOM 967 O O . THR A 1 122 ? 10.886 4.988 -3.580 1.00 79.62 122 THR A O 1
ATOM 970 N N . ASP A 1 123 ? 12.849 5.224 -4.657 1.00 81.69 123 ASP A N 1
ATOM 971 C CA . ASP A 1 123 ? 12.728 6.670 -4.853 1.00 81.69 123 ASP A CA 1
ATOM 972 C C . ASP A 1 123 ? 11.543 7.030 -5.752 1.00 81.69 123 ASP A C 1
ATOM 974 O O . ASP A 1 123 ? 10.729 7.890 -5.401 1.00 81.69 123 ASP A O 1
ATOM 978 N N . LEU A 1 124 ? 11.356 6.306 -6.860 1.00 85.19 124 LEU A N 1
ATOM 979 C CA . LEU A 1 124 ? 10.216 6.521 -7.756 1.00 85.19 124 LEU A CA 1
ATOM 980 C C . LEU A 1 124 ? 8.876 6.152 -7.115 1.00 85.19 124 LEU A C 1
ATOM 982 O O . LEU A 1 124 ? 7.853 6.792 -7.379 1.00 85.19 124 LEU A O 1
ATOM 986 N N . ARG A 1 125 ? 8.856 5.136 -6.248 1.00 82.31 125 ARG A N 1
ATOM 987 C CA . ARG A 1 125 ? 7.652 4.772 -5.495 1.00 82.31 125 ARG A CA 1
ATOM 988 C C . ARG A 1 125 ? 7.294 5.837 -4.458 1.00 82.31 125 ARG A C 1
ATOM 990 O O . ARG A 1 125 ? 6.111 6.112 -4.266 1.00 82.31 125 ARG A O 1
ATOM 997 N N . ARG A 1 126 ? 8.288 6.460 -3.817 1.00 77.75 126 ARG A N 1
ATOM 998 C CA . ARG A 1 126 ? 8.080 7.534 -2.829 1.00 77.75 126 ARG A CA 1
ATOM 999 C C . ARG A 1 126 ? 7.706 8.874 -3.464 1.00 77.75 126 ARG A C 1
ATOM 1001 O O . ARG A 1 126 ? 6.935 9.617 -2.863 1.00 77.75 126 ARG A O 1
ATOM 1008 N N . SER A 1 127 ? 8.191 9.177 -4.669 1.00 77.69 127 SER A N 1
ATOM 1009 C CA . SER A 1 127 ? 7.855 10.416 -5.393 1.00 77.69 127 SER A CA 1
ATOM 1010 C C . SER A 1 127 ? 6.444 10.420 -5.996 1.00 77.69 127 SER A C 1
ATOM 1012 O O . SER A 1 127 ? 6.034 11.408 -6.599 1.00 77.69 127 SER A O 1
ATOM 1014 N N . ALA A 1 128 ? 5.694 9.322 -5.834 1.00 78.50 128 ALA A N 1
ATOM 1015 C CA . ALA A 1 128 ? 4.389 9.069 -6.447 1.00 78.50 128 ALA A CA 1
ATOM 1016 C C . ALA A 1 128 ? 4.381 9.072 -7.985 1.00 78.50 128 ALA A C 1
ATOM 1018 O O . ALA A 1 128 ? 3.323 8.903 -8.596 1.00 78.50 128 ALA A O 1
ATOM 1019 N N . PHE A 1 129 ? 5.558 9.180 -8.607 1.00 88.12 129 PHE A N 1
ATOM 1020 C CA . PHE A 1 129 ? 5.730 9.146 -10.049 1.00 88.12 129 PHE A CA 1
ATOM 1021 C C . PHE A 1 129 ? 5.105 7.884 -10.645 1.00 88.12 129 PHE A C 1
ATOM 1023 O O . PHE A 1 129 ? 4.227 7.986 -11.496 1.00 88.12 129 PHE A O 1
ATOM 1030 N N . LEU A 1 130 ? 5.459 6.706 -10.111 1.00 87.38 130 LEU A N 1
ATOM 1031 C CA . LEU A 1 130 ? 4.969 5.420 -10.621 1.00 87.38 130 LEU A CA 1
ATOM 1032 C C . LEU A 1 130 ? 3.436 5.364 -10.695 1.00 87.38 130 LEU A C 1
ATOM 1034 O O . LEU A 1 130 ? 2.885 4.936 -11.704 1.00 87.38 130 LEU A O 1
ATOM 1038 N N . GLY A 1 131 ? 2.748 5.814 -9.641 1.00 84.88 131 GLY A N 1
ATOM 1039 C CA . GLY A 1 131 ? 1.287 5.760 -9.565 1.00 84.88 131 GLY A CA 1
ATOM 1040 C C . GLY A 1 131 ? 0.579 6.761 -10.479 1.00 84.88 131 GLY A C 1
ATOM 1041 O O . GLY A 1 131 ? -0.561 6.522 -10.865 1.00 84.88 131 GLY A O 1
ATOM 1042 N N . ALA A 1 132 ? 1.239 7.868 -10.826 1.00 86.50 132 ALA A N 1
ATOM 1043 C CA . ALA A 1 132 ? 0.657 8.925 -11.644 1.00 86.50 132 ALA A CA 1
ATOM 1044 C C . ALA A 1 132 ? 0.952 8.768 -13.145 1.00 86.50 132 ALA A C 1
ATOM 1046 O O . ALA A 1 132 ? 0.142 9.200 -13.965 1.00 86.50 132 ALA A O 1
ATOM 1047 N N . THR A 1 133 ? 2.100 8.192 -13.516 1.00 87.50 133 THR A N 1
ATOM 1048 C CA . THR A 1 133 ? 2.577 8.179 -14.912 1.00 87.50 133 THR A CA 1
ATOM 1049 C C . THR A 1 133 ? 2.651 6.800 -15.547 1.00 87.50 133 THR A C 1
ATOM 1051 O O . THR A 1 133 ? 2.638 6.723 -16.777 1.00 87.50 133 THR A O 1
ATOM 1054 N N . MET A 1 134 ? 2.722 5.728 -14.750 1.00 90.69 134 MET A N 1
ATOM 1055 C CA . MET A 1 134 ? 2.982 4.378 -15.245 1.0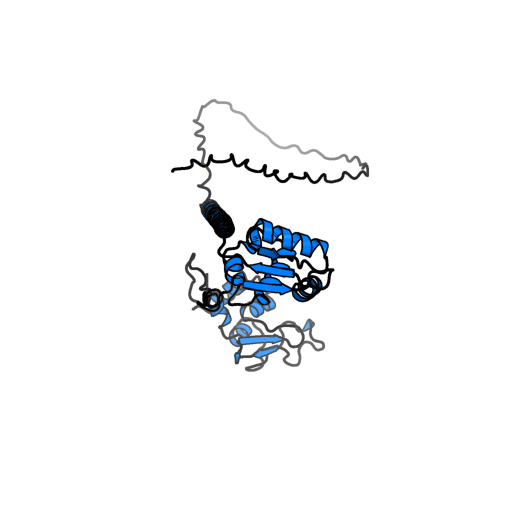0 90.69 134 MET A CA 1
ATOM 1056 C C . MET A 1 134 ? 1.828 3.419 -14.966 1.00 90.69 134 MET A C 1
ATOM 1058 O O . MET A 1 134 ? 1.247 3.385 -13.882 1.00 90.69 134 MET A O 1
ATOM 1062 N N . THR A 1 135 ? 1.550 2.562 -15.941 1.00 93.19 135 THR A N 1
ATOM 1063 C CA . THR A 1 135 ? 0.622 1.439 -15.790 1.00 93.19 135 THR A CA 1
ATOM 1064 C C . THR A 1 135 ? 1.219 0.332 -14.907 1.00 93.19 135 THR A C 1
ATOM 1066 O O . THR A 1 135 ? 2.442 0.233 -14.777 1.00 93.19 135 THR A O 1
ATOM 1069 N N . PRO A 1 136 ? 0.397 -0.575 -14.340 1.00 92.81 136 PRO A N 1
ATOM 1070 C CA . PRO A 1 136 ? 0.909 -1.701 -13.556 1.00 92.81 136 PRO A CA 1
ATOM 1071 C C . PRO A 1 136 ? 1.905 -2.582 -14.325 1.00 92.81 136 PRO A C 1
ATOM 1073 O O . PRO A 1 136 ? 2.908 -3.010 -13.764 1.00 92.81 136 PRO A O 1
ATOM 1076 N N . ALA A 1 137 ? 1.678 -2.807 -15.624 1.00 93.19 137 ALA A N 1
ATOM 1077 C CA . ALA A 1 137 ? 2.588 -3.595 -16.457 1.00 93.19 137 ALA A CA 1
ATOM 1078 C C . ALA A 1 137 ? 3.950 -2.903 -16.641 1.00 93.19 137 ALA A C 1
ATOM 1080 O O . ALA A 1 137 ? 4.988 -3.551 -16.540 1.00 93.19 137 ALA A O 1
ATOM 1081 N N . GLU A 1 138 ? 3.953 -1.585 -16.858 1.00 94.75 138 GLU A N 1
ATOM 1082 C CA . GLU A 1 138 ? 5.178 -0.779 -16.937 1.00 94.75 138 GLU A CA 1
ATOM 1083 C C . GLU A 1 138 ? 5.968 -0.818 -15.628 1.00 94.75 138 GLU A C 1
ATOM 1085 O O . GLU A 1 138 ? 7.187 -0.978 -15.647 1.00 94.75 138 GLU A O 1
ATOM 1090 N N . GLN A 1 139 ? 5.274 -0.731 -14.492 1.00 94.75 139 GLN A N 1
ATOM 1091 C CA . GLN A 1 139 ? 5.882 -0.846 -13.170 1.00 94.75 139 GLN A CA 1
ATOM 1092 C C . GLN A 1 139 ? 6.505 -2.234 -12.953 1.00 94.75 139 GLN A C 1
ATOM 1094 O O . GLN A 1 139 ? 7.647 -2.323 -12.513 1.00 94.75 139 GLN A O 1
ATOM 1099 N N . CYS A 1 140 ? 5.806 -3.316 -13.304 1.00 94.75 140 CYS A N 1
ATOM 1100 C CA . CYS A 1 140 ? 6.341 -4.678 -13.210 1.00 94.75 140 CYS A CA 1
ATOM 1101 C C . CYS A 1 140 ? 7.599 -4.876 -14.069 1.00 94.75 140 CYS A C 1
ATOM 1103 O O . CYS A 1 140 ? 8.570 -5.481 -13.613 1.00 94.75 140 CYS A O 1
ATOM 1105 N N . VAL A 1 141 ? 7.603 -4.352 -15.300 1.00 95.25 141 VAL A N 1
ATOM 1106 C CA . VAL A 1 141 ? 8.773 -4.419 -16.189 1.00 95.25 141 VAL A CA 1
ATOM 1107 C C . VAL A 1 141 ? 9.937 -3.610 -15.619 1.00 95.25 141 VAL A C 1
ATOM 1109 O O . VAL A 1 141 ? 11.044 -4.136 -15.536 1.00 95.25 141 VAL A O 1
ATOM 1112 N N . LEU A 1 142 ? 9.700 -2.375 -15.162 1.00 94.12 142 LEU A N 1
ATOM 1113 C CA . LEU A 1 142 ? 10.736 -1.551 -14.534 1.00 94.12 142 LEU A CA 1
ATOM 1114 C C . LEU A 1 142 ? 11.311 -2.219 -13.280 1.00 94.12 142 LEU A C 1
ATOM 1116 O O . LEU A 1 142 ? 12.525 -2.236 -13.112 1.00 94.12 142 LEU A O 1
ATOM 1120 N N . SER A 1 143 ? 10.466 -2.816 -12.437 1.00 92.50 143 SER A N 1
ATOM 1121 C CA . SER A 1 143 ? 10.915 -3.545 -11.247 1.00 92.50 143 SER A CA 1
ATOM 1122 C C . SER A 1 143 ? 11.876 -4.678 -11.607 1.00 92.50 143 SER A C 1
ATOM 1124 O O . SER A 1 143 ? 12.893 -4.836 -10.943 1.00 92.50 143 SER A O 1
ATOM 1126 N N . ALA A 1 144 ? 11.580 -5.445 -12.663 1.00 92.94 144 ALA A N 1
ATOM 1127 C CA . ALA A 1 144 ? 12.457 -6.519 -13.123 1.00 92.94 144 ALA A CA 1
ATOM 1128 C C . ALA A 1 144 ? 13.792 -5.985 -13.669 1.00 92.94 144 ALA A C 1
ATOM 1130 O O . ALA A 1 144 ? 14.830 -6.602 -13.453 1.00 92.94 144 ALA A O 1
ATOM 1131 N N . LEU A 1 145 ? 13.776 -4.840 -14.360 1.00 93.25 145 LEU A N 1
ATOM 1132 C CA . LEU A 1 145 ? 14.996 -4.198 -14.856 1.00 93.25 145 LEU A CA 1
ATOM 1133 C C . LEU A 1 145 ? 15.867 -3.666 -13.714 1.00 93.25 145 LEU A C 1
ATOM 1135 O O . LEU A 1 145 ? 17.070 -3.882 -13.746 1.00 93.25 145 LEU A O 1
ATOM 1139 N N . VAL A 1 146 ? 15.275 -3.009 -12.712 1.00 91.50 146 VAL A N 1
ATOM 1140 C CA . VAL A 1 146 ? 16.004 -2.480 -11.545 1.00 91.50 146 VAL A CA 1
ATOM 1141 C C . VAL A 1 146 ? 16.632 -3.602 -10.725 1.00 91.50 146 VAL A C 1
ATOM 1143 O O . VAL A 1 146 ? 17.780 -3.473 -10.320 1.00 91.50 146 VAL A O 1
ATOM 1146 N N . GLU A 1 147 ? 15.911 -4.704 -10.518 1.00 89.69 147 GLU A N 1
ATOM 1147 C CA . GLU A 1 147 ? 16.405 -5.851 -9.744 1.00 89.69 147 GLU A CA 1
ATOM 1148 C C . GLU A 1 147 ? 17.593 -6.555 -10.416 1.00 89.69 147 GLU A C 1
ATOM 1150 O O . GLU A 1 147 ? 18.507 -7.030 -9.751 1.00 89.69 147 GLU A O 1
ATOM 1155 N N . LEU A 1 148 ? 17.577 -6.644 -11.748 1.00 90.31 148 LEU A N 1
ATOM 1156 C CA . LEU A 1 148 ? 18.576 -7.392 -12.520 1.00 90.31 148 LEU A CA 1
ATOM 1157 C C . LEU A 1 148 ? 19.685 -6.507 -13.096 1.00 90.31 148 LEU A C 1
ATOM 1159 O O . LEU A 1 148 ? 20.603 -7.022 -13.741 1.00 90.31 148 LEU A O 1
ATOM 1163 N N . ALA A 1 149 ? 19.581 -5.190 -12.930 1.00 90.75 149 ALA A N 1
ATOM 1164 C CA . ALA A 1 149 ? 20.620 -4.263 -13.337 1.00 90.75 149 ALA A CA 1
ATOM 1165 C C . ALA A 1 149 ? 21.843 -4.417 -12.436 1.00 90.75 149 ALA A C 1
ATOM 1167 O O . ALA A 1 149 ? 21.742 -4.607 -11.225 1.00 90.75 149 ALA A O 1
ATOM 1168 N N . ASN A 1 150 ? 23.025 -4.303 -13.035 1.00 87.25 150 ASN A N 1
ATOM 1169 C CA . ASN A 1 150 ? 24.260 -4.237 -12.278 1.00 87.25 150 ASN A CA 1
ATOM 1170 C C . ASN A 1 150 ? 24.224 -2.988 -11.368 1.00 87.25 150 ASN A C 1
ATOM 1172 O O . ASN A 1 150 ? 24.045 -1.885 -11.890 1.00 87.25 150 ASN A O 1
ATOM 1176 N N . PRO A 1 151 ? 24.426 -3.123 -10.044 1.00 79.12 151 PRO A N 1
ATOM 1177 C CA . PRO A 1 151 ? 24.328 -2.003 -9.105 1.00 79.12 151 PRO A CA 1
ATOM 1178 C C . PRO A 1 151 ? 25.288 -0.843 -9.389 1.00 79.12 151 PRO A C 1
ATOM 1180 O O . PRO A 1 151 ? 25.001 0.290 -9.019 1.00 79.12 151 PRO A O 1
ATOM 1183 N N . THR A 1 152 ? 26.429 -1.115 -10.025 1.00 79.81 152 THR A N 1
ATOM 1184 C CA . THR A 1 152 ? 27.465 -0.113 -10.306 1.00 79.81 152 THR A CA 1
ATOM 1185 C C . THR A 1 152 ? 27.259 0.567 -11.655 1.00 79.81 152 THR A C 1
ATOM 1187 O O . THR A 1 152 ? 27.501 1.762 -11.776 1.00 79.81 152 THR A O 1
ATOM 1190 N N . THR A 1 153 ? 26.832 -0.173 -12.683 1.00 82.81 153 THR A N 1
ATOM 1191 C CA . THR A 1 153 ? 26.700 0.375 -14.047 1.00 82.81 153 THR A CA 1
ATOM 1192 C C . THR A 1 153 ? 25.266 0.734 -14.431 1.00 82.81 153 THR A C 1
ATOM 1194 O O . THR A 1 153 ? 25.060 1.423 -15.428 1.00 82.81 153 THR A O 1
ATOM 1197 N N . GLY A 1 154 ? 24.268 0.253 -13.684 1.00 84.12 154 GLY A N 1
ATOM 1198 C CA . GLY A 1 154 ? 22.850 0.412 -14.012 1.00 84.12 154 GLY A CA 1
ATOM 1199 C C . GLY A 1 154 ? 22.412 -0.360 -15.263 1.00 84.12 154 GLY A C 1
ATOM 1200 O O . GLY A 1 154 ? 21.323 -0.117 -15.783 1.00 84.12 154 GLY A O 1
ATOM 1201 N N . GLU A 1 155 ? 23.248 -1.274 -15.770 1.00 91.25 155 GLU A N 1
ATOM 1202 C CA . GLU A 1 155 ? 22.985 -2.036 -16.992 1.00 91.25 155 GLU A CA 1
ATOM 1203 C C . GLU A 1 155 ? 22.489 -3.456 -16.704 1.00 91.25 155 GLU A C 1
ATOM 1205 O O . GLU A 1 155 ? 23.067 -4.185 -15.898 1.00 91.25 155 GLU A O 1
ATOM 1210 N N . ALA A 1 156 ? 21.469 -3.888 -17.441 1.00 90.19 156 ALA A N 1
ATOM 1211 C CA . ALA A 1 156 ? 20.924 -5.239 -17.436 1.00 90.19 156 ALA A CA 1
ATOM 1212 C C . ALA A 1 156 ? 21.045 -5.872 -18.833 1.00 90.19 156 ALA A C 1
ATOM 1214 O O . ALA A 1 156 ? 20.689 -5.267 -19.846 1.00 90.19 156 ALA A O 1
ATOM 1215 N N . ARG A 1 157 ? 21.523 -7.121 -18.901 1.00 91.25 157 ARG A N 1
ATOM 1216 C CA . ARG A 1 157 ? 21.580 -7.922 -20.139 1.00 91.25 157 ARG A CA 1
ATOM 1217 C C . ARG A 1 157 ? 20.504 -8.993 -20.082 1.00 91.25 157 ARG A C 1
ATOM 1219 O O . ARG A 1 157 ? 20.680 -9.997 -19.398 1.00 91.25 157 ARG A O 1
ATOM 1226 N N . LEU A 1 158 ? 19.378 -8.774 -20.757 1.00 89.88 158 LEU A N 1
ATOM 1227 C CA . LEU A 1 158 ? 18.194 -9.615 -20.579 1.00 89.88 158 LEU A CA 1
ATOM 1228 C C . LEU A 1 158 ? 17.582 -10.026 -21.912 1.00 89.88 158 LEU A C 1
ATOM 1230 O O . LEU A 1 158 ? 17.367 -9.217 -22.814 1.00 89.88 158 LEU A O 1
ATOM 1234 N N . SER A 1 159 ? 17.234 -11.308 -22.009 1.00 88.25 159 SER A N 1
ATOM 1235 C CA . SER A 1 159 ? 16.350 -11.769 -23.073 1.00 88.25 159 SER A CA 1
ATOM 1236 C C . SER A 1 159 ? 14.922 -11.288 -22.809 1.00 88.25 159 SER A C 1
ATOM 1238 O O . SER A 1 159 ? 14.507 -11.100 -21.661 1.00 88.25 159 SER A O 1
ATOM 1240 N N . TYR A 1 160 ? 14.135 -11.164 -23.872 1.00 88.25 160 TYR A N 1
ATOM 1241 C CA . TYR A 1 160 ? 12.724 -10.806 -23.769 1.00 88.25 160 TYR A CA 1
ATOM 1242 C C . TYR A 1 160 ? 11.931 -11.775 -22.874 1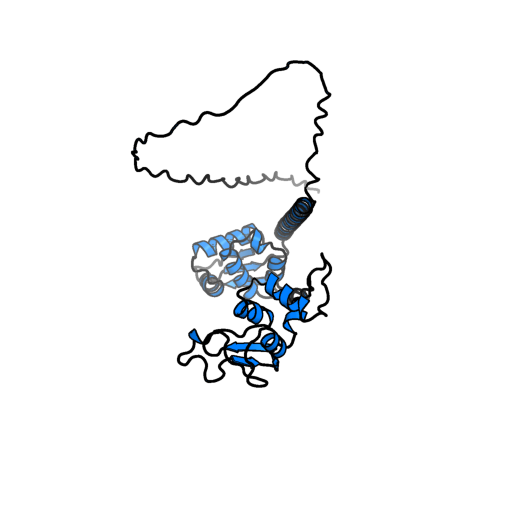.00 88.25 160 TYR A C 1
ATOM 1244 O O . TYR A 1 160 ? 11.146 -11.370 -22.017 1.00 88.25 160 TYR A O 1
ATOM 1252 N N . ARG A 1 161 ? 12.224 -13.075 -23.003 1.00 88.62 161 ARG A N 1
ATOM 1253 C CA . ARG A 1 161 ? 11.621 -14.143 -22.196 1.00 88.62 161 ARG A CA 1
ATOM 1254 C C . ARG A 1 161 ? 11.981 -14.031 -20.714 1.00 88.62 161 ARG A C 1
ATOM 1256 O O . ARG A 1 161 ? 11.154 -14.350 -19.861 1.00 88.62 161 ARG A O 1
ATOM 1263 N N . THR A 1 162 ? 13.195 -13.578 -20.400 1.00 91.06 162 THR A N 1
ATOM 1264 C CA . THR A 1 162 ? 13.625 -13.329 -19.017 1.00 91.06 162 THR A CA 1
ATOM 1265 C C . THR A 1 162 ? 12.800 -12.205 -18.394 1.00 91.06 162 THR A C 1
ATOM 1267 O O . THR A 1 162 ? 12.288 -12.375 -17.289 1.00 91.06 162 THR A O 1
ATOM 1270 N N . ILE A 1 163 ? 12.594 -11.105 -19.128 1.00 92.88 163 ILE A N 1
ATOM 1271 C CA . ILE A 1 163 ? 11.756 -9.985 -18.673 1.00 92.88 163 ILE A CA 1
ATOM 1272 C C . ILE A 1 163 ? 10.328 -10.464 -18.412 1.00 92.88 163 ILE A C 1
ATOM 1274 O O . ILE A 1 163 ? 9.799 -10.208 -17.334 1.00 92.88 163 ILE A O 1
ATOM 1278 N N . ALA A 1 164 ? 9.717 -11.206 -19.341 1.00 92.69 164 ALA A N 1
ATOM 1279 C CA . ALA A 1 164 ? 8.363 -11.740 -19.166 1.00 92.69 164 ALA A CA 1
ATOM 1280 C C . ALA A 1 164 ? 8.236 -12.619 -17.908 1.00 92.69 164 ALA A C 1
ATOM 1282 O O . ALA A 1 164 ? 7.304 -12.470 -17.119 1.00 92.69 164 ALA A O 1
ATOM 1283 N N . ARG A 1 165 ? 9.214 -13.507 -17.682 1.00 93.50 165 ARG A N 1
ATOM 1284 C CA . ARG A 1 165 ? 9.214 -14.437 -16.546 1.00 93.50 165 ARG A CA 1
ATOM 1285 C C . ARG A 1 165 ? 9.349 -13.727 -15.200 1.00 93.50 165 ARG A C 1
ATOM 1287 O O . ARG A 1 165 ? 8.666 -14.115 -14.260 1.00 93.50 165 ARG A O 1
ATOM 1294 N N . ILE A 1 166 ? 10.221 -12.725 -15.109 1.00 92.75 166 ILE A N 1
ATOM 1295 C CA . ILE A 1 166 ? 10.533 -12.054 -13.838 1.00 92.75 166 ILE A CA 1
ATOM 1296 C C . ILE A 1 166 ? 9.527 -10.941 -13.537 1.00 92.75 166 ILE A C 1
ATOM 1298 O O . ILE A 1 166 ? 9.070 -10.821 -12.406 1.00 92.75 166 ILE A O 1
ATOM 1302 N N . SER A 1 167 ? 9.114 -10.172 -14.549 1.00 93.25 167 SER A N 1
ATOM 1303 C CA . SER A 1 167 ? 8.068 -9.153 -14.380 1.00 93.25 167 SER A CA 1
ATOM 1304 C C . SER A 1 167 ? 6.674 -9.754 -14.164 1.00 93.25 167 SER A C 1
ATOM 1306 O O . SER A 1 167 ? 5.775 -9.059 -13.697 1.00 93.25 167 SER A O 1
ATOM 1308 N N . GLY A 1 168 ? 6.462 -11.022 -14.536 1.00 93.75 168 GLY A N 1
ATOM 1309 C CA . GLY A 1 168 ? 5.154 -11.682 -14.487 1.00 93.75 168 GLY A CA 1
ATOM 1310 C C . GLY A 1 168 ? 4.170 -11.199 -15.560 1.00 93.75 168 GLY A C 1
ATOM 1311 O O . GLY A 1 168 ? 3.013 -11.629 -15.578 1.00 93.75 168 GLY A O 1
ATOM 1312 N N . VAL A 1 169 ? 4.603 -10.323 -16.472 1.00 94.44 169 VAL A N 1
ATOM 1313 C CA . VAL A 1 169 ? 3.778 -9.829 -17.576 1.00 94.44 169 VAL A CA 1
ATOM 1314 C C . VAL A 1 169 ? 3.720 -10.896 -18.667 1.00 94.44 169 VAL A C 1
ATOM 1316 O O . VAL A 1 169 ? 4.732 -11.267 -19.251 1.00 94.44 169 VAL A O 1
ATOM 1319 N N . ARG A 1 170 ? 2.513 -11.398 -18.950 1.00 88.06 170 ARG A N 1
ATOM 1320 C CA . ARG A 1 170 ? 2.292 -12.495 -19.913 1.00 88.06 170 ARG A CA 1
ATOM 1321 C C . ARG A 1 170 ? 2.196 -12.048 -21.371 1.00 88.06 170 ARG A C 1
ATOM 1323 O O . ARG A 1 170 ? 2.256 -12.883 -22.261 1.00 88.06 170 ARG A O 1
ATOM 1330 N N . SER A 1 171 ? 1.970 -10.757 -21.604 1.00 92.62 171 SER A N 1
ATOM 1331 C CA . SER A 1 171 ? 1.743 -10.204 -22.937 1.00 92.62 171 SER A CA 1
ATOM 1332 C C . SER A 1 171 ? 3.006 -9.541 -23.464 1.00 92.62 171 SER A C 1
ATOM 1334 O O . SER A 1 171 ? 3.437 -8.511 -22.937 1.00 92.62 171 SER A O 1
ATOM 1336 N N . ASP A 1 172 ? 3.537 -10.078 -24.558 1.00 90.12 172 ASP A N 1
ATOM 1337 C CA . ASP A 1 172 ? 4.670 -9.485 -25.267 1.00 90.12 172 ASP A CA 1
ATOM 1338 C C . ASP A 1 172 ? 4.326 -8.061 -25.728 1.00 90.12 172 ASP A C 1
ATOM 1340 O O . ASP A 1 172 ? 5.063 -7.106 -25.5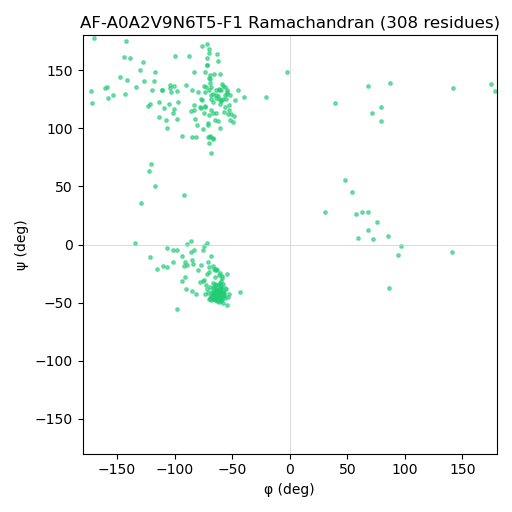05 1.00 90.12 172 ASP A O 1
ATOM 1344 N N . THR A 1 173 ? 3.126 -7.826 -26.254 1.00 93.38 173 THR A N 1
ATOM 1345 C CA . THR A 1 173 ? 2.742 -6.462 -26.661 1.00 93.38 173 THR A CA 1
ATOM 1346 C C . THR A 1 173 ? 2.780 -5.463 -25.496 1.00 93.38 173 THR A C 1
ATOM 1348 O O . THR A 1 173 ? 3.189 -4.313 -25.683 1.00 93.38 173 THR A O 1
ATOM 1351 N N . SER A 1 174 ? 2.437 -5.905 -24.281 1.00 94.25 174 SER A N 1
ATOM 1352 C CA . SER A 1 174 ? 2.510 -5.092 -23.064 1.00 94.25 174 SER A CA 1
ATOM 1353 C C . SER A 1 174 ? 3.950 -4.828 -22.633 1.00 94.25 174 SER A C 1
ATOM 1355 O O . SER A 1 174 ? 4.267 -3.692 -22.291 1.00 94.25 174 SER A O 1
ATOM 1357 N N . ILE A 1 175 ? 4.836 -5.826 -22.709 1.00 94.38 175 ILE A N 1
ATOM 1358 C CA . ILE A 1 175 ? 6.265 -5.651 -22.410 1.00 94.38 175 ILE A CA 1
ATOM 1359 C C . ILE A 1 175 ? 6.901 -4.690 -23.419 1.00 94.38 175 ILE A C 1
ATOM 1361 O O . ILE A 1 175 ? 7.587 -3.749 -23.030 1.00 94.38 175 ILE A O 1
ATOM 1365 N N . ALA A 1 176 ? 6.632 -4.860 -24.716 1.00 93.56 176 ALA A N 1
ATOM 1366 C CA . ALA A 1 176 ? 7.157 -3.975 -25.756 1.00 93.56 176 ALA A CA 1
ATOM 1367 C C . ALA A 1 176 ? 6.669 -2.529 -25.576 1.00 93.56 176 ALA A C 1
ATOM 1369 O O . ALA A 1 176 ? 7.442 -1.585 -25.738 1.00 93.56 176 ALA A O 1
ATOM 1370 N N . ARG A 1 177 ? 5.390 -2.343 -25.226 1.00 95.81 177 ARG A N 1
ATOM 1371 C CA . ARG A 1 177 ? 4.835 -1.019 -24.918 1.00 95.81 177 ARG A CA 1
ATOM 1372 C C . ARG A 1 177 ? 5.487 -0.417 -23.679 1.00 95.81 177 ARG A C 1
ATOM 1374 O O . ARG A 1 177 ? 5.827 0.760 -23.720 1.00 95.81 177 ARG A O 1
ATOM 1381 N N . ALA A 1 178 ? 5.700 -1.218 -22.638 1.00 96.00 178 ALA A N 1
ATOM 1382 C CA . ALA A 1 178 ? 6.355 -0.770 -21.422 1.00 96.00 178 ALA A CA 1
ATOM 1383 C C . ALA A 1 178 ? 7.788 -0.297 -21.684 1.00 96.00 178 ALA A C 1
ATOM 1385 O O . ALA A 1 178 ? 8.136 0.818 -21.312 1.00 96.00 178 ALA A O 1
ATOM 1386 N N . LEU A 1 179 ? 8.587 -1.095 -22.396 1.00 95.38 179 LEU A N 1
ATOM 1387 C CA . LEU A 1 179 ? 9.962 -0.742 -22.757 1.00 95.38 179 LEU A CA 1
ATOM 1388 C C . LEU A 1 179 ? 10.025 0.560 -23.567 1.00 95.38 179 LEU A C 1
ATOM 1390 O O . LEU A 1 179 ? 10.778 1.461 -23.210 1.00 95.38 179 LEU A O 1
ATOM 1394 N N . ARG A 1 180 ? 9.169 0.709 -24.589 1.00 95.06 180 ARG A N 1
ATOM 1395 C CA . ARG A 1 180 ? 9.066 1.964 -25.354 1.00 95.06 180 ARG A CA 1
ATOM 1396 C C . ARG A 1 180 ? 8.663 3.146 -24.479 1.00 95.06 180 ARG A C 1
ATOM 1398 O O . ARG A 1 180 ? 9.151 4.250 -24.681 1.00 95.06 180 ARG A O 1
ATOM 1405 N N . ARG A 1 181 ? 7.747 2.944 -23.529 1.00 95.44 181 ARG A N 1
ATOM 1406 C CA . ARG A 1 181 ? 7.288 4.022 -22.650 1.00 95.44 181 ARG A CA 1
ATOM 1407 C C . ARG A 1 181 ? 8.390 4.476 -21.696 1.00 95.44 181 ARG A C 1
ATOM 1409 O O . ARG A 1 181 ? 8.536 5.674 -21.488 1.00 95.44 181 ARG A O 1
ATOM 1416 N N . LEU A 1 182 ? 9.165 3.540 -21.151 1.00 94.56 182 LEU A N 1
ATOM 1417 C CA . LEU A 1 182 ? 10.328 3.835 -20.311 1.00 94.56 182 LEU A CA 1
ATOM 1418 C C . LEU A 1 182 ? 11.398 4.620 -21.083 1.00 94.56 182 LEU A C 1
ATOM 1420 O O . LEU A 1 182 ? 11.928 5.597 -20.560 1.00 94.56 182 LEU A O 1
ATOM 1424 N N . GLU A 1 183 ? 11.647 4.243 -22.337 1.00 94.69 183 GLU A N 1
ATOM 1425 C CA . GLU A 1 183 ? 12.559 4.953 -23.243 1.00 94.69 183 GLU A CA 1
ATOM 1426 C C . GLU A 1 183 ? 12.065 6.370 -23.568 1.00 94.69 183 GLU A C 1
ATOM 1428 O O . GLU A 1 183 ? 12.816 7.332 -23.452 1.00 94.69 183 GLU A O 1
ATOM 1433 N N . GLN A 1 184 ? 10.769 6.543 -23.850 1.00 94.12 184 GLN A N 1
ATOM 1434 C CA . GLN A 1 184 ? 10.159 7.865 -24.064 1.00 94.12 184 GLN A CA 1
ATOM 1435 C C . GLN A 1 184 ? 10.241 8.798 -22.850 1.00 94.12 184 GLN A C 1
ATOM 1437 O O . GLN A 1 184 ? 10.168 10.012 -23.013 1.00 94.12 184 GLN A O 1
ATOM 1442 N N . MET A 1 185 ? 10.318 8.248 -21.638 1.00 92.81 185 MET A N 1
ATOM 1443 C CA . MET A 1 185 ? 10.495 9.034 -20.414 1.00 92.81 185 MET A CA 1
ATOM 1444 C C . MET A 1 185 ? 11.972 9.325 -20.119 1.00 92.81 185 MET A C 1
ATOM 1446 O O . MET A 1 185 ? 12.260 9.904 -19.078 1.00 92.81 185 MET A O 1
ATOM 1450 N N . SER A 1 186 ? 12.901 8.915 -20.989 1.00 92.06 186 SER A N 1
ATOM 1451 C CA . SER A 1 186 ? 14.351 8.994 -20.767 1.00 92.06 186 SER A CA 1
ATOM 1452 C C . SER A 1 186 ? 14.821 8.254 -19.506 1.00 92.06 186 SER A C 1
ATOM 1454 O O . SER A 1 186 ? 15.849 8.601 -18.928 1.00 92.06 186 SER A O 1
ATOM 1456 N N . LEU A 1 187 ? 14.069 7.235 -19.068 1.00 93.00 187 LEU A N 1
ATOM 1457 C CA . LEU A 1 187 ? 14.401 6.387 -17.914 1.00 93.00 187 LEU A CA 1
ATOM 1458 C C . LEU A 1 187 ? 15.191 5.132 -18.318 1.00 93.00 187 LEU A C 1
ATOM 1460 O O . LEU A 1 187 ? 15.800 4.475 -17.471 1.00 93.00 187 LEU A O 1
ATOM 1464 N N . LEU A 1 188 ? 15.146 4.771 -19.600 1.00 94.94 188 LEU A N 1
ATOM 1465 C CA . LEU A 1 188 ? 15.731 3.546 -20.118 1.00 94.94 188 LEU A CA 1
ATOM 1466 C C . LEU A 1 188 ? 16.337 3.771 -21.502 1.00 94.94 188 LEU A C 1
ATOM 1468 O O . LEU A 1 188 ? 15.643 4.209 -22.411 1.00 94.94 188 LEU A O 1
ATOM 1472 N N . GLU A 1 189 ? 17.584 3.357 -21.686 1.00 93.62 189 GLU A N 1
ATOM 1473 C CA . GLU A 1 189 ? 18.208 3.224 -23.003 1.00 93.62 189 GLU A CA 1
ATOM 1474 C C . GLU A 1 189 ? 18.253 1.749 -23.413 1.00 93.62 189 GLU A C 1
ATOM 1476 O O . GLU A 1 189 ? 18.666 0.882 -22.631 1.00 93.62 189 GLU A O 1
ATOM 1481 N N . ILE A 1 190 ? 17.824 1.451 -24.642 1.00 92.88 190 ILE A N 1
ATOM 1482 C CA . ILE A 1 190 ? 17.733 0.081 -25.157 1.00 92.88 190 ILE A CA 1
ATOM 1483 C C . ILE A 1 190 ? 18.735 -0.116 -26.294 1.00 92.88 190 ILE A C 1
ATOM 1485 O O . ILE A 1 190 ? 18.536 0.348 -27.414 1.00 92.88 190 ILE A O 1
ATOM 1489 N N . ASN A 1 191 ? 19.771 -0.907 -26.033 1.00 89.19 191 ASN A N 1
ATOM 1490 C CA . ASN A 1 191 ? 20.729 -1.351 -27.039 1.00 89.19 191 ASN A CA 1
ATOM 1491 C C . ASN A 1 191 ? 20.353 -2.759 -27.510 1.00 89.19 191 ASN A C 1
ATOM 1493 O O . ASN A 1 191 ? 20.498 -3.743 -26.777 1.00 89.19 191 ASN A O 1
ATOM 1497 N N . ARG A 1 192 ? 19.837 -2.861 -28.736 1.00 84.94 192 ARG A N 1
ATOM 1498 C CA . ARG A 1 192 ? 19.454 -4.144 -29.341 1.00 84.94 192 ARG A CA 1
ATOM 1499 C C . ARG A 1 192 ? 20.706 -4.843 -29.869 1.00 84.94 192 ARG A C 1
ATOM 1501 O O . ARG A 1 192 ? 21.507 -4.205 -30.548 1.00 84.94 192 ARG A O 1
ATOM 1508 N N . GLY A 1 193 ? 20.879 -6.124 -29.534 1.00 71.19 193 GLY A N 1
ATOM 1509 C CA . GLY A 1 193 ? 21.983 -6.930 -30.066 1.00 71.19 193 GLY A CA 1
ATOM 1510 C C . GLY A 1 193 ? 21.918 -6.976 -31.594 1.00 71.19 193 GLY A C 1
ATOM 1511 O O . GLY A 1 193 ? 20.822 -7.067 -32.152 1.00 71.19 193 GLY A O 1
ATOM 1512 N N . GLN A 1 194 ? 23.065 -6.850 -32.265 1.00 63.56 194 GLN A N 1
ATOM 1513 C CA . GLN A 1 194 ? 23.112 -6.780 -33.731 1.00 63.56 194 GLN A CA 1
ATOM 1514 C C . GLN A 1 194 ? 23.120 -8.160 -34.396 1.00 63.56 194 GLN A C 1
ATOM 1516 O O . GLN A 1 194 ? 22.868 -8.247 -35.596 1.00 63.56 194 GLN A O 1
ATOM 1521 N N . ASP A 1 195 ? 23.351 -9.237 -33.639 1.00 55.50 195 ASP A N 1
ATOM 1522 C CA . ASP A 1 195 ? 23.582 -10.552 -34.227 1.00 55.50 195 ASP A CA 1
ATOM 1523 C C . ASP A 1 195 ? 22.353 -11.482 -34.169 1.00 55.50 195 ASP A C 1
ATOM 1525 O O . ASP A 1 195 ? 21.894 -11.874 -33.090 1.00 55.50 195 ASP A O 1
ATOM 1529 N N . SER A 1 196 ? 21.820 -11.787 -35.362 1.00 56.03 196 SER A N 1
ATOM 1530 C CA . SER A 1 196 ? 21.004 -12.947 -35.795 1.00 56.03 196 SER A CA 1
ATOM 1531 C C . SER A 1 196 ? 20.058 -13.650 -34.789 1.00 56.03 196 SER A C 1
ATOM 1533 O O . SER A 1 196 ? 19.732 -14.828 -34.936 1.00 56.03 196 SER A O 1
ATOM 1535 N N . GLY A 1 197 ? 19.550 -12.933 -33.782 1.00 54.88 197 GLY A N 1
ATOM 1536 C CA . GLY A 1 197 ? 18.556 -13.410 -32.815 1.00 54.88 197 GLY A CA 1
ATOM 1537 C C . GLY A 1 197 ? 19.103 -14.171 -31.600 1.00 54.88 197 GLY A C 1
ATOM 1538 O O . GLY A 1 197 ? 18.302 -14.702 -30.829 1.00 54.88 197 GLY A O 1
ATOM 1539 N N . ARG A 1 198 ? 20.429 -14.234 -31.400 1.00 59.56 198 ARG A N 1
ATOM 1540 C CA . ARG A 1 198 ? 21.048 -14.966 -30.269 1.00 59.56 198 ARG A CA 1
ATOM 1541 C C . ARG A 1 198 ? 21.608 -14.072 -29.166 1.00 59.56 198 ARG A C 1
ATOM 1543 O O . ARG A 1 198 ? 21.776 -14.544 -28.042 1.00 59.56 198 ARG A O 1
ATOM 1550 N N . GLU A 1 199 ? 21.862 -12.798 -29.444 1.00 70.69 199 GLU A N 1
ATOM 1551 C CA . GLU A 1 199 ? 22.349 -11.865 -28.429 1.00 70.69 199 GLU A CA 1
ATOM 1552 C C . GLU A 1 199 ? 21.206 -11.256 -27.608 1.00 70.69 199 GLU A C 1
ATOM 1554 O O . GLU A 1 199 ? 20.196 -10.788 -28.135 1.00 70.69 199 GLU A O 1
ATOM 1559 N N . ALA A 1 200 ? 21.367 -11.249 -26.283 1.00 80.25 200 ALA A N 1
ATOM 1560 C CA . ALA A 1 200 ? 20.434 -10.581 -25.385 1.00 80.25 200 ALA A CA 1
ATOM 1561 C C . ALA A 1 200 ? 20.540 -9.053 -25.521 1.00 80.25 200 ALA A C 1
ATOM 1563 O O . ALA A 1 200 ? 21.635 -8.500 -25.632 1.00 80.25 200 ALA A O 1
ATOM 1564 N N . ASN A 1 201 ? 19.401 -8.365 -25.426 1.00 88.00 201 ASN A N 1
ATOM 1565 C CA . ASN A 1 201 ? 19.368 -6.905 -25.421 1.00 88.00 201 ASN A CA 1
ATOM 1566 C C . ASN A 1 201 ? 20.043 -6.346 -24.158 1.00 88.00 201 ASN A C 1
ATOM 1568 O O . ASN A 1 201 ? 19.948 -6.930 -23.071 1.00 88.00 201 ASN A O 1
ATOM 1572 N N . ARG A 1 202 ? 20.682 -5.181 -24.305 1.00 91.56 202 ARG A N 1
ATOM 1573 C CA . ARG A 1 202 ? 21.208 -4.374 -23.200 1.00 91.56 202 ARG A CA 1
ATOM 1574 C C . ARG A 1 202 ? 20.230 -3.261 -22.851 1.00 91.56 202 ARG A C 1
ATOM 1576 O O . ARG A 1 202 ? 19.772 -2.532 -23.724 1.00 91.56 202 ARG A O 1
ATOM 1583 N N . TYR A 1 203 ? 19.963 -3.122 -21.564 1.00 94.25 203 TYR A N 1
ATOM 1584 C CA . TYR A 1 203 ? 19.057 -2.143 -20.983 1.00 94.25 203 TYR A CA 1
ATOM 1585 C C . TYR A 1 203 ? 19.843 -1.316 -19.976 1.00 94.25 203 TYR A C 1
ATOM 1587 O O . TYR A 1 203 ? 20.369 -1.890 -19.028 1.00 94.25 203 TYR A O 1
ATOM 1595 N N . LYS A 1 204 ? 19.943 -0.002 -20.168 1.00 94.19 204 LYS A N 1
ATOM 1596 C CA . LYS A 1 204 ? 20.650 0.889 -19.242 1.00 94.19 204 LYS A CA 1
ATOM 1597 C C . LYS A 1 204 ? 19.663 1.833 -18.572 1.00 94.19 204 LYS A C 1
ATOM 1599 O O . LYS A 1 204 ? 18.930 2.543 -19.255 1.00 94.19 204 LYS A O 1
ATOM 1604 N N . LEU A 1 205 ? 19.628 1.814 -17.243 1.00 93.19 205 LEU A N 1
ATOM 1605 C CA . LEU A 1 205 ? 18.790 2.713 -16.456 1.00 93.19 205 LEU A CA 1
ATOM 1606 C C . LEU A 1 205 ? 19.431 4.100 -16.398 1.00 93.19 205 LEU A C 1
ATOM 1608 O O . LEU A 1 205 ? 20.573 4.247 -15.974 1.00 93.19 205 LEU A O 1
ATOM 1612 N N . THR A 1 206 ? 18.676 5.119 -16.795 1.00 91.75 206 THR A N 1
ATOM 1613 C CA . THR A 1 206 ? 19.156 6.503 -16.918 1.00 91.75 206 THR A CA 1
ATOM 1614 C C . THR A 1 206 ? 18.427 7.433 -15.954 1.00 91.75 206 THR A C 1
ATOM 1616 O O . THR A 1 206 ? 17.928 8.489 -16.329 1.00 91.75 206 THR A O 1
ATOM 1619 N N . ALA A 1 207 ? 18.365 7.048 -14.678 1.00 86.25 207 ALA A N 1
ATOM 1620 C CA . ALA A 1 207 ? 17.703 7.834 -13.631 1.00 86.25 207 ALA A CA 1
ATOM 1621 C C . ALA A 1 207 ? 18.302 9.237 -13.423 1.00 86.25 207 ALA A C 1
ATOM 1623 O O . ALA A 1 207 ? 17.629 10.145 -12.937 1.00 86.25 207 ALA A O 1
ATOM 1624 N N . GLU A 1 208 ? 19.569 9.409 -13.793 1.00 86.75 208 GLU A N 1
ATOM 1625 C CA . GLU A 1 208 ? 20.301 10.674 -13.707 1.00 86.75 208 GLU A CA 1
ATOM 1626 C C . GLU A 1 208 ? 20.044 11.600 -14.905 1.00 86.75 208 GLU A C 1
ATOM 1628 O O . GLU A 1 208 ? 20.515 12.735 -14.926 1.00 86.75 208 GLU A O 1
ATOM 1633 N N . ASN A 1 209 ? 19.288 11.145 -15.910 1.00 91.56 209 ASN A N 1
ATOM 1634 C CA . ASN A 1 209 ? 18.970 11.959 -17.073 1.00 91.56 209 ASN A CA 1
ATOM 1635 C C . ASN A 1 209 ? 18.130 13.182 -16.668 1.00 91.56 209 ASN A C 1
ATOM 1637 O O . ASN A 1 209 ? 17.081 13.048 -16.034 1.00 91.56 209 ASN A O 1
ATOM 1641 N N . ILE A 1 210 ? 18.570 14.371 -17.086 1.00 91.81 210 ILE A N 1
ATOM 1642 C CA . ILE A 1 210 ? 17.949 15.654 -16.727 1.00 91.81 210 ILE A CA 1
ATOM 1643 C C . ILE A 1 210 ? 16.469 15.684 -17.121 1.00 91.81 210 ILE A C 1
ATOM 1645 O O . ILE A 1 210 ? 15.624 16.027 -16.299 1.00 91.81 210 ILE A O 1
ATOM 1649 N N . SER A 1 211 ? 16.128 15.252 -18.339 1.00 89.25 211 SER A N 1
ATOM 1650 C CA . SER A 1 211 ? 14.742 15.257 -18.819 1.00 89.25 211 SER A CA 1
ATOM 1651 C C . SER A 1 211 ? 13.842 14.344 -17.985 1.00 89.25 211 SER A C 1
ATOM 1653 O O . SER A 1 211 ? 12.689 14.680 -17.710 1.00 89.25 211 SER A O 1
ATOM 1655 N N . PHE A 1 212 ? 14.369 13.201 -17.538 1.00 91.94 212 PHE A N 1
ATOM 1656 C CA . PHE A 1 212 ? 13.639 12.314 -16.638 1.00 91.94 212 PHE A CA 1
ATOM 1657 C C . PHE A 1 212 ? 13.457 12.943 -15.249 1.00 91.94 212 PHE A C 1
ATOM 1659 O O . PHE A 1 212 ? 12.356 12.920 -14.696 1.00 91.94 212 PHE A O 1
ATOM 1666 N N . GLN A 1 213 ? 14.506 13.549 -14.691 1.00 89.56 213 GLN A N 1
ATOM 1667 C CA . GLN A 1 213 ? 14.434 14.217 -13.389 1.00 89.56 213 GLN A CA 1
ATOM 1668 C C . GLN A 1 213 ? 13.444 15.388 -13.389 1.00 89.56 213 GLN A C 1
ATOM 1670 O O . GLN A 1 213 ? 12.659 15.536 -12.447 1.00 89.56 213 GLN A O 1
ATOM 1675 N N . GLU A 1 214 ? 13.418 16.184 -14.458 1.00 90.06 214 GLU A N 1
ATOM 1676 C CA . GLU A 1 214 ? 12.439 17.257 -14.656 1.00 90.06 214 GLU A CA 1
ATOM 1677 C C . GLU A 1 214 ? 11.008 16.713 -14.712 1.00 90.06 214 GLU A C 1
ATOM 1679 O O . GLU A 1 214 ? 10.114 17.248 -14.049 1.00 90.06 214 GLU A O 1
ATOM 1684 N N . LEU A 1 215 ? 10.793 15.605 -15.428 1.00 89.81 215 LEU A N 1
ATOM 1685 C CA . LEU A 1 215 ? 9.500 14.927 -15.487 1.00 89.81 215 LEU A CA 1
ATOM 1686 C C . LEU A 1 215 ? 9.047 14.457 -14.092 1.00 89.81 215 LEU A C 1
ATOM 1688 O O . LEU A 1 215 ? 7.908 14.711 -13.690 1.00 89.81 215 LEU A O 1
ATOM 1692 N N . VAL A 1 216 ? 9.932 13.804 -13.329 1.00 90.12 216 VAL A N 1
ATOM 1693 C CA . VAL A 1 216 ? 9.643 13.347 -11.957 1.00 90.12 216 VAL A CA 1
ATOM 1694 C C . VAL A 1 216 ? 9.291 14.528 -11.055 1.00 90.12 216 VAL A C 1
ATOM 1696 O O . VAL A 1 216 ? 8.298 14.475 -10.316 1.00 90.12 216 VAL A O 1
ATOM 1699 N N . ARG A 1 217 ? 10.061 15.618 -11.135 1.00 88.62 217 ARG A N 1
ATOM 1700 C CA . ARG A 1 217 ? 9.817 16.839 -10.363 1.00 88.62 217 ARG A CA 1
ATOM 1701 C C . ARG A 1 217 ? 8.457 17.451 -10.700 1.00 88.62 217 ARG A C 1
ATOM 1703 O O . ARG A 1 217 ? 7.679 17.717 -9.783 1.00 88.62 217 ARG A O 1
ATOM 1710 N N . ALA A 1 218 ? 8.131 17.596 -11.984 1.00 88.31 218 ALA A N 1
ATOM 1711 C CA . ALA A 1 218 ? 6.864 18.166 -12.439 1.00 88.31 218 ALA A CA 1
ATOM 1712 C C . ALA A 1 218 ? 5.646 17.370 -11.933 1.00 88.31 218 ALA A C 1
ATOM 1714 O O . ALA A 1 218 ? 4.667 17.950 -11.450 1.00 88.31 218 ALA A O 1
ATOM 1715 N N . VAL A 1 219 ? 5.714 16.035 -11.986 1.00 89.62 219 VAL A N 1
ATOM 1716 C CA . VAL A 1 219 ? 4.654 15.141 -11.483 1.00 89.62 219 VAL A CA 1
ATOM 1717 C C . VAL A 1 219 ? 4.504 15.263 -9.968 1.00 89.62 219 VAL A C 1
ATOM 1719 O O . VAL A 1 219 ? 3.389 15.407 -9.459 1.00 89.62 219 VAL A O 1
ATOM 1722 N N . THR A 1 220 ? 5.624 15.266 -9.246 1.00 86.25 220 THR A N 1
ATOM 1723 C CA . THR A 1 220 ? 5.634 15.376 -7.783 1.00 86.25 220 THR A CA 1
ATOM 1724 C C . THR A 1 220 ? 5.048 16.714 -7.324 1.00 86.25 220 THR A C 1
ATOM 1726 O O . THR A 1 220 ? 4.224 16.761 -6.408 1.00 86.25 220 THR A O 1
ATOM 1729 N N . GLU A 1 221 ? 5.434 17.818 -7.966 1.00 87.06 221 GLU A N 1
ATOM 1730 C CA . GLU A 1 221 ? 4.914 19.154 -7.665 1.00 87.06 221 GLU A CA 1
ATOM 1731 C C . GLU A 1 221 ? 3.416 19.266 -7.954 1.00 87.06 221 GLU A C 1
ATOM 1733 O O . GLU A 1 221 ? 2.678 19.844 -7.152 1.00 87.06 221 GLU A O 1
ATOM 1738 N N . ARG A 1 222 ? 2.940 18.672 -9.057 1.00 86.00 222 ARG A N 1
ATOM 1739 C CA . ARG A 1 222 ? 1.505 18.591 -9.355 1.00 86.00 222 ARG A CA 1
ATOM 1740 C C . ARG A 1 222 ? 0.742 17.883 -8.243 1.00 86.00 222 ARG A C 1
ATOM 1742 O O . ARG A 1 222 ? -0.220 18.443 -7.728 1.00 86.00 222 ARG A O 1
ATOM 1749 N N . MET A 1 223 ? 1.200 16.711 -7.816 1.00 83.62 223 MET A N 1
ATOM 1750 C CA . MET A 1 223 ? 0.540 15.980 -6.735 1.00 83.62 223 MET A CA 1
ATOM 1751 C C . MET A 1 223 ? 0.541 16.763 -5.416 1.00 83.62 223 MET A C 1
ATOM 1753 O O . MET A 1 223 ? -0.462 16.779 -4.704 1.00 83.62 223 MET A O 1
ATOM 1757 N N . ARG A 1 224 ? 1.643 17.449 -5.081 1.00 84.00 224 ARG A N 1
ATOM 1758 C CA . ARG A 1 224 ? 1.699 18.314 -3.890 1.00 84.00 224 ARG A CA 1
ATOM 1759 C C . ARG A 1 224 ? 0.653 19.431 -3.952 1.00 84.00 224 ARG A C 1
ATOM 1761 O O . ARG A 1 224 ? 0.022 19.702 -2.930 1.00 84.00 224 ARG A O 1
ATOM 1768 N N . ARG A 1 225 ? 0.442 20.035 -5.128 1.00 85.19 225 ARG A N 1
ATOM 1769 C CA . ARG A 1 225 ? -0.610 21.040 -5.359 1.00 85.19 225 ARG A CA 1
ATOM 1770 C C . ARG A 1 225 ? -2.013 20.454 -5.187 1.00 85.19 225 ARG A C 1
ATOM 1772 O O . ARG A 1 225 ? -2.815 21.050 -4.475 1.00 85.19 225 ARG A O 1
ATOM 1779 N N . ASP A 1 226 ? -2.279 19.274 -5.741 1.00 82.62 226 ASP A N 1
ATOM 1780 C CA . ASP A 1 226 ? -3.585 18.603 -5.618 1.00 82.62 226 ASP A CA 1
ATOM 1781 C C . ASP A 1 226 ? -3.903 18.227 -4.157 1.00 82.62 226 ASP A C 1
ATOM 1783 O O . ASP A 1 226 ? -5.018 18.411 -3.670 1.00 82.62 226 ASP A O 1
ATOM 1787 N N . ILE A 1 227 ? -2.901 17.775 -3.397 1.00 82.81 227 ILE A N 1
ATOM 1788 C CA . ILE A 1 227 ? -3.057 17.507 -1.959 1.00 82.81 227 ILE A CA 1
ATOM 1789 C C . ILE A 1 227 ? -3.323 18.803 -1.180 1.00 82.81 227 ILE A C 1
ATOM 1791 O O . ILE A 1 227 ? -4.102 18.803 -0.221 1.00 82.81 227 ILE A O 1
ATOM 1795 N N . ALA A 1 228 ? -2.649 19.901 -1.535 1.00 85.50 228 ALA A N 1
ATOM 1796 C CA . ALA A 1 228 ? -2.850 21.195 -0.889 1.00 85.50 228 ALA A CA 1
ATOM 1797 C C . ALA A 1 228 ? -4.273 21.720 -1.129 1.00 85.50 228 ALA A C 1
ATOM 1799 O O . ALA A 1 228 ? -4.956 22.064 -0.161 1.00 85.50 228 ALA A O 1
ATOM 1800 N N . SER A 1 229 ? -4.754 21.670 -2.374 1.00 82.31 229 SER A N 1
ATOM 1801 C CA . SER A 1 229 ? -6.113 22.091 -2.725 1.00 82.31 229 SER A CA 1
ATOM 1802 C C . SER A 1 229 ? -7.173 21.221 -2.042 1.00 82.31 229 SER A C 1
ATOM 1804 O O . SER A 1 229 ? -8.139 21.741 -1.480 1.00 82.31 229 SER A O 1
ATOM 1806 N N . GLU A 1 230 ? -6.970 19.901 -1.958 1.00 86.75 230 GLU A N 1
ATOM 1807 C CA . GLU A 1 230 ? -7.885 19.021 -1.227 1.00 86.75 230 GLU A CA 1
ATOM 1808 C C . GLU A 1 230 ? -7.935 19.368 0.272 1.00 86.75 230 GLU A C 1
ATOM 1810 O O . GLU A 1 230 ? -9.007 19.395 0.890 1.00 86.75 230 GLU A O 1
ATOM 1815 N N . LYS A 1 231 ? -6.782 19.670 0.884 1.00 86.81 231 LYS A N 1
ATOM 1816 C CA . LYS A 1 231 ? -6.720 20.116 2.285 1.00 86.81 231 LYS A CA 1
ATOM 1817 C C . LYS A 1 231 ? -7.472 21.431 2.491 1.00 86.81 231 LYS A C 1
ATOM 1819 O O . LYS A 1 231 ? -8.156 21.562 3.507 1.00 86.81 231 LYS A O 1
ATOM 1824 N N . GLU A 1 232 ? -7.371 22.377 1.564 1.00 87.00 232 GLU A N 1
ATOM 1825 C CA . GLU A 1 232 ? -8.111 23.644 1.604 1.00 87.00 232 GLU A CA 1
ATOM 1826 C C . GLU A 1 232 ? -9.620 23.428 1.484 1.00 87.00 232 GLU A C 1
ATOM 1828 O O . GLU A 1 232 ? -10.371 23.895 2.341 1.00 87.00 232 GLU A O 1
ATOM 1833 N N . LEU A 1 233 ? -10.073 22.615 0.525 1.00 84.62 233 LEU A N 1
ATOM 1834 C CA . LEU A 1 233 ? -11.488 22.249 0.386 1.00 84.62 233 LEU A CA 1
ATOM 1835 C C . LEU A 1 233 ? -12.035 21.590 1.658 1.00 84.62 233 LEU A C 1
ATOM 1837 O O . LEU A 1 233 ? -13.145 21.889 2.104 1.00 84.62 233 LEU A O 1
ATOM 1841 N N . ARG A 1 234 ? -11.246 20.718 2.298 1.00 80.69 234 ARG A N 1
ATOM 1842 C CA . ARG A 1 234 ? -11.609 20.106 3.585 1.00 80.69 234 ARG A CA 1
ATOM 1843 C C . ARG A 1 234 ? -11.693 21.135 4.717 1.00 80.69 234 ARG A C 1
ATOM 1845 O O . ARG A 1 234 ? -12.526 20.955 5.602 1.00 80.69 234 ARG A O 1
ATOM 1852 N N . LYS A 1 235 ? -10.870 22.191 4.719 1.00 85.12 235 LYS A N 1
ATOM 1853 C CA . LYS A 1 235 ? -10.978 23.301 5.687 1.00 85.12 235 LYS A CA 1
ATOM 1854 C C . LYS A 1 235 ? -12.256 24.108 5.454 1.00 85.12 235 LYS A C 1
ATOM 1856 O O . LYS A 1 235 ? -12.991 24.324 6.411 1.00 85.12 235 LYS A O 1
ATOM 1861 N N . LEU A 1 236 ? -12.558 24.468 4.204 1.00 81.19 236 LEU A N 1
ATOM 1862 C CA . LEU A 1 236 ? -13.770 25.215 3.844 1.00 81.19 236 LEU A CA 1
ATOM 1863 C C . LEU A 1 236 ? -15.046 24.449 4.216 1.00 81.19 236 LEU A C 1
ATOM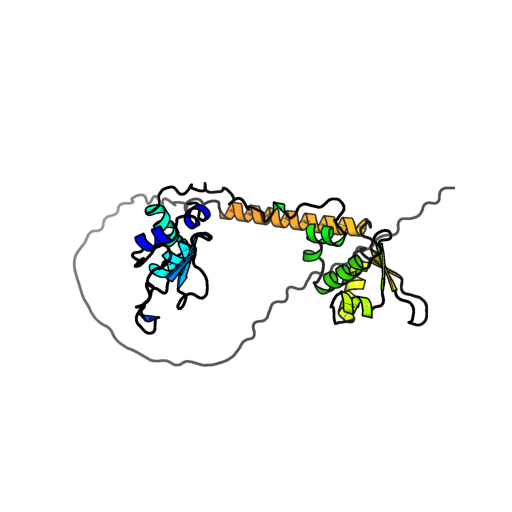 1865 O O . LEU A 1 236 ? -15.940 25.008 4.838 1.00 81.19 236 LEU A O 1
ATOM 1869 N N . ARG A 1 237 ? -15.102 23.135 3.952 1.00 73.38 237 ARG A N 1
ATOM 1870 C CA . ARG A 1 237 ? -16.238 22.277 4.351 1.00 73.38 237 ARG A CA 1
ATOM 1871 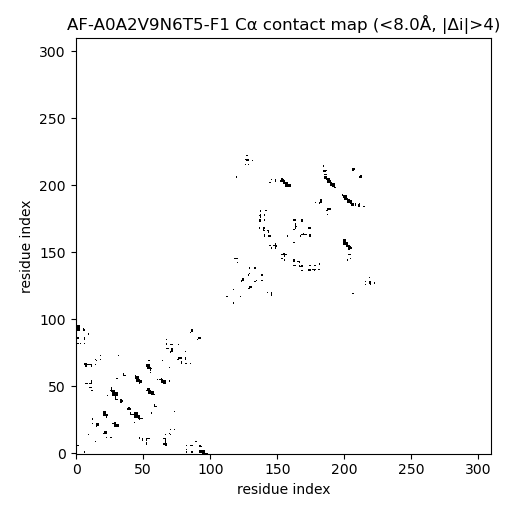C C . ARG A 1 237 ? -16.425 22.147 5.867 1.00 73.38 237 ARG A C 1
ATOM 1873 O O . ARG A 1 237 ? -17.496 21.738 6.303 1.00 73.38 237 ARG A O 1
ATOM 1880 N N . ARG A 1 238 ? -15.380 22.412 6.659 1.00 75.44 238 ARG A N 1
ATOM 1881 C CA . ARG A 1 238 ? -15.422 22.372 8.130 1.00 75.44 238 ARG A CA 1
ATOM 1882 C C . ARG A 1 238 ? -15.810 23.706 8.748 1.00 75.44 238 ARG A C 1
ATOM 1884 O O . ARG A 1 238 ? -16.171 23.709 9.923 1.00 75.44 238 ARG A O 1
ATOM 1891 N N . GLN A 1 239 ? -15.713 24.811 8.008 1.00 72.12 239 GLN A N 1
ATOM 1892 C CA . GLN A 1 239 ? -16.280 26.063 8.483 1.00 72.12 239 GLN A CA 1
ATOM 1893 C C . GLN A 1 239 ? -17.792 25.850 8.610 1.00 72.12 239 GLN A C 1
ATOM 1895 O O . GLN A 1 239 ? -18.409 25.338 7.669 1.00 72.12 239 GLN A O 1
ATOM 1900 N N . PRO A 1 240 ? -18.398 26.151 9.773 1.00 59.72 240 PRO A N 1
ATOM 1901 C CA . PRO A 1 240 ? -19.845 26.125 9.873 1.00 59.72 240 PRO A CA 1
ATOM 1902 C C . PRO A 1 240 ? -20.369 27.041 8.769 1.00 59.72 240 PRO A C 1
ATOM 1904 O O . PRO A 1 240 ? -19.879 28.163 8.632 1.00 59.72 240 PRO A O 1
ATOM 1907 N N . LYS A 1 241 ? -21.319 26.560 7.954 1.00 57.47 241 LYS A N 1
ATOM 1908 C CA . LYS A 1 241 ? -22.095 27.463 7.100 1.00 57.47 241 LYS A CA 1
ATOM 1909 C C . LYS A 1 241 ? -22.592 28.546 8.043 1.00 57.47 241 LYS A C 1
ATOM 1911 O O . LYS A 1 241 ? -23.331 28.213 8.971 1.00 57.47 241 LYS A O 1
ATOM 1916 N N . ALA A 1 242 ? -22.092 29.772 7.880 1.00 50.12 242 ALA A N 1
ATOM 1917 C CA . ALA A 1 242 ? -22.545 30.893 8.676 1.00 50.12 242 ALA A CA 1
ATOM 1918 C C . ALA A 1 242 ? -24.071 30.840 8.651 1.00 50.12 242 ALA A C 1
ATOM 1920 O O . ALA A 1 242 ? -24.674 30.675 7.587 1.00 50.12 242 ALA A O 1
ATOM 1921 N N . THR A 1 243 ? -24.627 30.797 9.857 1.00 43.06 243 THR A N 1
ATOM 1922 C CA . THR A 1 243 ? -26.043 30.879 10.195 1.00 43.06 243 THR A CA 1
ATOM 1923 C C . THR A 1 243 ? -26.848 31.520 9.079 1.00 43.06 243 THR A C 1
ATOM 1925 O O . THR A 1 243 ? -26.500 32.614 8.631 1.00 43.06 243 THR A O 1
ATOM 1928 N N . GLY A 1 244 ? -27.903 30.823 8.644 1.00 45.25 244 GLY A N 1
ATOM 1929 C CA . GLY A 1 244 ? -28.868 31.349 7.692 1.00 45.25 244 GLY A CA 1
ATOM 1930 C C . GLY A 1 244 ? -29.150 32.811 8.002 1.00 45.25 244 GLY A C 1
ATOM 1931 O O . GLY A 1 244 ? -29.413 33.166 9.151 1.00 45.25 244 GLY A O 1
ATOM 1932 N N . ILE A 1 245 ? -29.002 33.641 6.976 1.00 42.66 245 ILE A N 1
ATOM 1933 C CA . ILE A 1 245 ? -29.412 35.034 6.981 1.00 42.66 245 ILE A CA 1
ATOM 1934 C C . ILE A 1 245 ? -30.847 35.039 7.511 1.00 42.66 245 ILE A C 1
ATOM 1936 O O . ILE A 1 245 ? -31.770 34.600 6.825 1.00 42.66 245 ILE A O 1
ATOM 1940 N N . TYR A 1 246 ? -31.022 35.475 8.756 1.00 39.69 246 TYR A N 1
ATOM 1941 C CA . TYR A 1 246 ? -32.318 35.882 9.264 1.00 39.69 246 TYR A CA 1
ATOM 1942 C C . TYR A 1 246 ? -32.657 37.142 8.469 1.00 39.69 246 TYR A C 1
ATOM 1944 O O . TYR A 1 246 ? -32.238 38.243 8.815 1.00 39.69 246 TYR A O 1
ATOM 1952 N N . VAL A 1 247 ? -33.334 36.976 7.331 1.00 45.75 247 VAL A N 1
ATOM 1953 C CA . VAL A 1 247 ? -33.984 38.099 6.662 1.00 45.75 247 VAL A CA 1
ATOM 1954 C C . VAL A 1 247 ? -35.146 38.482 7.574 1.00 45.75 247 VAL A C 1
ATOM 1956 O O . VAL A 1 247 ? -36.211 37.868 7.539 1.00 45.75 247 VAL A O 1
ATOM 1959 N N . SER A 1 248 ? -34.920 39.443 8.469 1.00 42.44 248 SER A N 1
ATOM 1960 C CA . SER A 1 248 ? -35.988 40.080 9.228 1.00 42.44 248 SER A CA 1
ATOM 1961 C C . SER A 1 248 ? -36.841 40.877 8.243 1.00 42.44 248 SER A C 1
ATOM 1963 O O . SER A 1 248 ? -36.539 42.033 7.942 1.00 42.44 248 SER A O 1
ATOM 1965 N N . ASN A 1 249 ? -37.894 40.259 7.710 1.00 40.28 249 ASN A N 1
ATOM 1966 C CA . ASN A 1 249 ? -38.950 40.992 7.026 1.00 40.28 249 ASN A CA 1
ATOM 1967 C C . ASN A 1 249 ? -39.709 41.790 8.084 1.00 40.28 249 ASN A C 1
ATOM 1969 O O . ASN A 1 249 ? -40.625 41.294 8.736 1.00 40.28 249 ASN A O 1
ATOM 1973 N N . ASN A 1 250 ? -39.265 43.028 8.268 1.00 40.22 250 ASN A N 1
ATOM 1974 C CA . ASN A 1 250 ? -39.933 44.040 9.058 1.00 40.22 250 ASN A CA 1
ATOM 1975 C C . ASN A 1 250 ? -41.203 44.446 8.295 1.00 40.22 250 ASN A C 1
ATOM 1977 O O . ASN A 1 250 ? -41.177 45.338 7.449 1.00 40.22 250 ASN A O 1
ATOM 1981 N N . TRP A 1 251 ? -42.303 43.724 8.521 1.00 31.36 251 TRP A N 1
ATOM 1982 C CA . TRP A 1 251 ? -43.600 44.096 7.972 1.00 31.36 251 TRP A CA 1
ATOM 1983 C C . TRP A 1 251 ? -44.239 45.106 8.919 1.00 31.36 251 TRP A C 1
ATOM 1985 O O . TRP A 1 251 ? -44.873 44.764 9.915 1.00 31.36 251 TRP A O 1
ATOM 1995 N N . SER A 1 252 ? -43.991 46.376 8.619 1.00 37.34 252 SER A N 1
ATOM 1996 C CA . SER A 1 252 ? -44.614 47.512 9.275 1.00 37.34 252 SER A CA 1
ATOM 1997 C C . SER A 1 252 ? -46.131 47.426 9.124 1.00 37.34 252 SER A C 1
ATOM 1999 O O . SER A 1 252 ? -46.668 47.329 8.021 1.00 37.34 252 SER A O 1
ATOM 2001 N N . SER A 1 253 ? -46.805 47.479 10.264 1.00 36.44 253 SER A N 1
ATOM 2002 C CA . SER A 1 253 ? -48.241 47.631 10.439 1.00 36.44 253 SER A CA 1
ATOM 2003 C C . SER A 1 253 ? -48.818 48.775 9.596 1.00 36.44 253 SER A C 1
ATOM 2005 O O . SER A 1 253 ? -48.607 49.947 9.906 1.00 36.44 253 SER A O 1
ATOM 2007 N N . GLY A 1 254 ? -49.604 48.429 8.577 1.00 33.53 254 GLY A N 1
ATOM 2008 C CA . GLY A 1 254 ? -50.587 49.311 7.955 1.00 33.53 254 GLY A CA 1
ATOM 2009 C C . GLY A 1 254 ? -51.985 48.850 8.355 1.00 33.53 254 GLY A C 1
ATOM 2010 O O . GLY A 1 254 ? -52.446 47.802 7.912 1.00 33.53 254 GLY A O 1
ATOM 2011 N N . GLN A 1 255 ? -52.636 49.608 9.233 1.00 36.69 255 GLN A N 1
ATOM 2012 C CA . GLN A 1 255 ? -54.039 49.427 9.597 1.00 36.69 255 GLN A CA 1
ATOM 2013 C C . GLN A 1 255 ? -54.933 49.484 8.348 1.00 36.69 255 GLN A C 1
ATOM 2015 O O . GLN A 1 255 ? -54.828 50.422 7.566 1.00 36.69 255 GLN A O 1
ATOM 2020 N N . SER A 1 256 ? -55.902 48.577 8.222 1.00 32.44 256 SER A N 1
ATOM 2021 C CA . SER A 1 256 ? -57.270 49.004 7.912 1.00 32.44 256 SER A CA 1
ATOM 2022 C C . SER A 1 256 ? -58.294 47.946 8.316 1.00 32.44 256 SER A C 1
ATOM 2024 O O . SER A 1 256 ? -58.132 46.743 8.129 1.00 32.44 256 SER A O 1
ATOM 2026 N N . HIS A 1 257 ? -59.348 48.460 8.933 1.00 32.44 257 HIS A N 1
ATOM 2027 C CA . HIS A 1 257 ? -60.581 47.801 9.310 1.00 32.44 257 HIS A CA 1
ATOM 2028 C C . HIS A 1 257 ? -61.163 46.913 8.200 1.00 32.44 257 HIS A C 1
ATOM 2030 O O . HIS A 1 257 ? -61.486 47.414 7.126 1.00 32.44 257 HIS A O 1
ATOM 2036 N N . ARG A 1 258 ? -61.558 45.683 8.540 1.00 31.42 258 ARG A N 1
ATOM 2037 C CA . ARG A 1 258 ? -62.978 45.327 8.421 1.00 31.42 258 ARG A CA 1
ATOM 2038 C C . ARG A 1 258 ? -63.346 44.116 9.260 1.00 31.42 258 ARG A C 1
ATOM 2040 O O . ARG A 1 258 ? -62.651 43.114 9.332 1.00 31.42 258 ARG A O 1
ATOM 2047 N N . SER A 1 259 ? -64.461 44.317 9.930 1.00 31.95 259 SER A N 1
ATOM 2048 C CA . SER A 1 259 ? -65.154 43.446 10.848 1.00 31.95 259 SER A CA 1
ATOM 2049 C C . SER A 1 259 ? -65.841 42.276 10.144 1.00 31.95 259 SER A C 1
ATOM 2051 O O . SER A 1 259 ? -66.026 42.290 8.929 1.00 31.95 259 SER A O 1
ATOM 2053 N N . ASN A 1 260 ? -66.357 41.382 10.997 1.00 33.31 260 ASN A N 1
ATOM 2054 C CA . ASN A 1 260 ? -67.464 40.449 10.775 1.00 33.31 260 ASN A CA 1
ATOM 2055 C C . ASN A 1 260 ? -67.094 39.099 10.152 1.00 33.31 260 ASN A C 1
ATOM 2057 O O . ASN A 1 260 ? -66.372 39.031 9.175 1.00 33.31 260 ASN A O 1
ATOM 2061 N N . LYS A 1 261 ? -67.648 37.966 10.579 1.00 30.59 261 LYS A N 1
ATOM 2062 C CA . LYS A 1 261 ? -68.456 37.550 11.739 1.00 30.59 261 LYS A CA 1
ATOM 2063 C C . LYS A 1 261 ? -68.812 36.087 11.408 1.00 30.59 261 LYS A C 1
ATOM 2065 O O . LYS A 1 261 ? -69.225 35.828 10.288 1.00 30.59 261 LYS A O 1
ATOM 2070 N N . TRP A 1 262 ? -68.750 35.207 12.404 1.00 25.33 262 TRP A N 1
ATOM 2071 C CA . TRP A 1 262 ? -69.514 33.952 12.523 1.00 25.33 262 TRP A CA 1
ATOM 2072 C C . TRP A 1 262 ? -69.275 32.746 11.584 1.00 25.33 262 TRP A C 1
ATOM 2074 O O . TRP A 1 262 ? -69.362 32.829 10.369 1.00 25.33 262 TRP A O 1
ATOM 2084 N N . ARG A 1 263 ? -69.251 31.591 12.278 1.00 29.92 263 ARG A N 1
ATOM 2085 C CA . ARG A 1 263 ? -69.930 30.305 11.988 1.00 29.92 263 ARG A CA 1
ATOM 2086 C C . ARG A 1 263 ? -69.320 29.371 10.933 1.00 29.92 263 ARG A C 1
ATOM 2088 O O . ARG A 1 263 ? -69.263 29.683 9.760 1.00 29.92 263 ARG A O 1
ATOM 2095 N N . THR A 1 264 ? -68.705 28.266 11.368 1.00 33.56 264 THR A N 1
ATOM 2096 C CA . THR A 1 264 ? -69.257 26.920 11.702 1.00 33.56 264 THR A CA 1
ATOM 2097 C C . THR A 1 264 ? -69.536 26.025 10.493 1.00 33.56 264 THR A C 1
ATOM 2099 O O . THR A 1 264 ? -70.438 26.313 9.720 1.00 33.56 264 THR A O 1
ATOM 2102 N N . ASN A 1 265 ? -68.819 24.892 10.481 1.00 34.69 265 ASN A N 1
ATOM 2103 C CA . ASN A 1 265 ? -69.179 23.537 10.039 1.00 34.69 265 ASN A CA 1
ATOM 2104 C C . ASN A 1 265 ? -70.041 23.345 8.782 1.00 34.69 265 ASN A C 1
ATOM 2106 O O . ASN A 1 265 ? -71.237 23.603 8.817 1.00 34.69 265 ASN A O 1
ATOM 2110 N N . ALA A 1 266 ? -69.498 22.602 7.811 1.00 33.62 266 ALA A N 1
ATOM 2111 C CA . 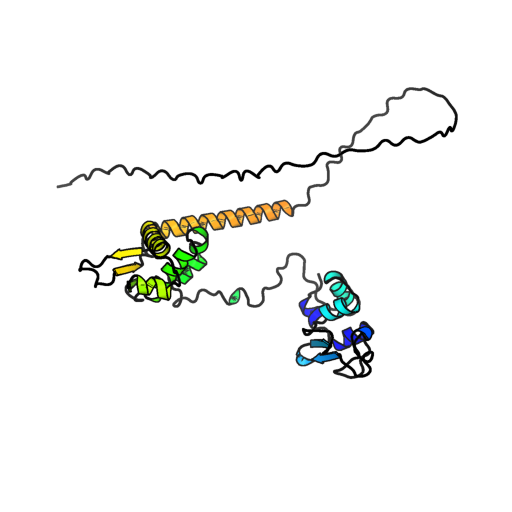ALA A 1 266 ? -70.224 21.496 7.184 1.00 33.62 266 ALA A CA 1
ATOM 2112 C C . ALA A 1 266 ? -69.257 20.487 6.540 1.00 33.62 266 ALA A C 1
ATOM 2114 O O . ALA A 1 266 ? -68.393 20.843 5.746 1.00 33.62 266 ALA A O 1
ATOM 2115 N N . LYS A 1 267 ? -69.430 19.220 6.930 1.00 34.34 267 LYS A N 1
ATOM 2116 C CA . LYS A 1 267 ? -68.928 18.005 6.270 1.00 34.34 267 LYS A CA 1
ATOM 2117 C C . LYS A 1 267 ? -69.543 17.840 4.876 1.00 34.34 267 LYS A C 1
ATOM 2119 O O . LYS A 1 267 ? -70.622 18.374 4.662 1.00 34.34 267 LYS A O 1
ATOM 2124 N N . LEU A 1 268 ? -68.912 16.977 4.069 1.00 31.92 268 LEU A N 1
ATOM 2125 C CA . LEU A 1 268 ? -69.410 16.091 2.984 1.00 31.92 268 LEU A CA 1
ATOM 2126 C C . LEU A 1 268 ? -68.331 16.113 1.877 1.00 31.92 268 LEU A C 1
ATOM 2128 O O . LEU A 1 268 ? -67.852 17.189 1.554 1.00 31.92 268 LEU A O 1
ATOM 2132 N N . SER A 1 269 ? -67.854 15.052 1.227 1.00 30.67 269 SER A N 1
ATOM 2133 C CA . SER A 1 269 ? -68.012 13.592 1.278 1.00 30.67 269 SER A CA 1
ATOM 2134 C C . SER A 1 269 ? -67.128 13.050 0.130 1.00 30.67 269 SER A C 1
ATOM 2136 O O . SER A 1 269 ? -67.233 13.576 -0.975 1.00 30.67 269 SER A O 1
ATOM 2138 N N . ASP A 1 270 ? -66.291 12.032 0.358 1.00 33.16 270 ASP A N 1
ATOM 2139 C CA . ASP A 1 270 ? -65.793 11.124 -0.708 1.00 33.16 270 ASP A CA 1
ATOM 2140 C C . ASP A 1 270 ? -66.959 10.227 -1.209 1.00 33.16 270 ASP A C 1
ATOM 2142 O O . ASP A 1 270 ? -67.969 10.193 -0.493 1.00 33.16 270 ASP A O 1
ATOM 2146 N N . PRO A 1 271 ? -66.899 9.451 -2.330 1.00 46.41 271 PRO A N 1
ATOM 2147 C CA . PRO A 1 271 ? -65.731 8.990 -3.116 1.00 46.41 271 PRO A CA 1
ATOM 2148 C C . PRO A 1 271 ? -65.935 8.940 -4.662 1.00 46.41 271 PRO A C 1
ATOM 2150 O O . PRO A 1 271 ? -67.049 9.076 -5.156 1.00 46.41 271 PRO A O 1
ATOM 2153 N N . ALA A 1 272 ? -64.888 8.618 -5.441 1.00 30.52 272 ALA A N 1
ATOM 2154 C CA . ALA A 1 272 ? -64.997 7.714 -6.609 1.00 30.52 272 ALA A CA 1
ATOM 2155 C C . ALA A 1 272 ? -63.628 7.334 -7.210 1.00 30.52 272 ALA A C 1
ATOM 2157 O O . ALA A 1 272 ? -62.864 8.171 -7.684 1.00 30.52 272 ALA A O 1
ATOM 2158 N N . GLN A 1 273 ? -63.375 6.026 -7.238 1.00 35.09 273 GLN A N 1
ATOM 2159 C CA . GLN A 1 273 ? -62.288 5.331 -7.929 1.00 35.09 273 GLN A CA 1
ATOM 2160 C C . GLN A 1 273 ? -62.462 5.378 -9.457 1.00 35.09 273 GLN A C 1
ATOM 2162 O O . GLN A 1 273 ? -63.584 5.183 -9.916 1.00 35.09 273 GLN A O 1
ATOM 2167 N N . LYS A 1 274 ? -61.364 5.445 -10.232 1.00 33.50 274 LYS A N 1
ATOM 2168 C CA . LYS A 1 274 ? -61.205 4.696 -11.501 1.00 33.50 274 LYS A CA 1
ATOM 2169 C C . LYS A 1 274 ? -59.744 4.304 -11.756 1.00 33.50 274 LYS A C 1
ATOM 2171 O O . LYS A 1 274 ? -58.804 5.006 -11.407 1.00 33.50 274 LYS A O 1
ATOM 2176 N N . SER A 1 275 ? -59.627 3.121 -12.338 1.00 30.75 275 SER A N 1
ATOM 2177 C CA . SER A 1 275 ? -58.487 2.235 -12.559 1.00 30.75 275 SER A CA 1
ATOM 2178 C C . SER A 1 275 ? -57.609 2.554 -13.785 1.00 30.75 275 SER A C 1
ATOM 2180 O O . SER A 1 275 ? -58.120 2.992 -14.809 1.00 30.75 275 SER A O 1
ATOM 2182 N N . HIS A 1 276 ? -56.311 2.241 -13.640 1.00 30.25 276 HIS A N 1
ATOM 2183 C CA . HIS A 1 276 ? -55.248 1.800 -14.582 1.00 30.25 276 HIS A CA 1
ATOM 2184 C C . HIS A 1 276 ? -55.574 1.565 -16.084 1.00 30.25 276 HIS A C 1
ATOM 2186 O O . HIS A 1 276 ? -56.658 1.073 -16.392 1.00 30.25 276 HIS A O 1
ATOM 2192 N N . PRO A 1 277 ? -54.611 1.794 -17.022 1.00 38.28 277 PRO A N 1
ATOM 2193 C CA . PRO A 1 277 ? -53.496 0.845 -17.215 1.00 38.28 277 PRO A CA 1
ATOM 2194 C C . PRO A 1 277 ? -52.099 1.408 -17.569 1.00 38.28 277 PRO A C 1
ATOM 2196 O O . PRO A 1 277 ? -51.915 2.533 -18.020 1.00 38.28 277 PRO A O 1
ATOM 2199 N N . SER A 1 278 ? -51.117 0.532 -17.334 1.00 31.91 278 SER A N 1
ATOM 2200 C CA . SER A 1 278 ? -49.700 0.562 -17.735 1.00 31.91 278 SER A CA 1
ATOM 2201 C C . SER A 1 278 ? -49.502 0.534 -19.259 1.00 31.91 278 SER A C 1
ATOM 2203 O O . SER A 1 278 ? -50.336 -0.032 -19.968 1.00 31.91 278 SER A O 1
ATOM 2205 N N . PRO A 1 279 ? -48.339 1.005 -19.750 1.00 33.44 279 PRO A N 1
ATOM 2206 C CA . PRO A 1 279 ? -47.620 0.232 -20.760 1.00 33.44 279 PRO A CA 1
ATOM 2207 C C . PRO A 1 279 ? -46.154 -0.059 -20.398 1.00 33.44 279 PRO A C 1
ATOM 2209 O O . PRO A 1 279 ? -45.402 0.777 -19.896 1.00 33.44 279 PRO A O 1
ATOM 2212 N N . ARG A 1 280 ? -45.768 -1.290 -20.739 1.00 30.00 280 ARG A N 1
ATOM 2213 C CA . ARG A 1 280 ? -44.424 -1.874 -20.749 1.00 30.00 280 ARG A CA 1
ATOM 2214 C C . ARG A 1 280 ? -43.547 -1.326 -21.887 1.00 30.00 280 ARG A C 1
ATOM 2216 O O . ARG A 1 280 ? -44.039 -1.027 -22.967 1.00 30.00 280 ARG A O 1
ATOM 2223 N N . GLU A 1 281 ? -42.239 -1.403 -21.625 1.00 31.55 281 GLU A N 1
ATOM 2224 C CA . GLU A 1 281 ? -41.117 -1.626 -22.557 1.00 31.55 281 GLU A CA 1
ATOM 2225 C C . GLU A 1 281 ? -40.708 -0.509 -23.539 1.00 31.55 281 GLU A C 1
ATOM 2227 O O . GLU A 1 281 ? -41.350 -0.259 -24.554 1.00 31.55 281 GLU A O 1
ATOM 2232 N N . LYS A 1 282 ? -39.498 0.033 -23.331 1.00 31.62 282 LYS A N 1
ATOM 2233 C CA . LYS A 1 282 ? -38.324 -0.270 -24.178 1.00 31.62 282 LYS A CA 1
ATOM 2234 C C . LYS A 1 282 ? -37.055 0.348 -23.589 1.00 31.62 282 LYS A C 1
ATOM 2236 O O . LYS A 1 282 ? -37.036 1.512 -23.199 1.00 31.62 282 LYS A O 1
ATOM 2241 N N . GLY A 1 283 ? -36.004 -0.468 -23.515 1.00 34.53 283 GLY A N 1
ATOM 2242 C CA . GLY A 1 283 ? -34.681 -0.064 -23.060 1.00 34.53 283 GLY A CA 1
ATOM 2243 C C . GLY A 1 283 ? -34.114 1.076 -23.903 1.00 34.53 283 GLY A C 1
ATOM 2244 O O . GLY A 1 283 ? -34.205 1.066 -25.130 1.00 34.53 283 GLY A O 1
ATOM 2245 N N . ARG A 1 284 ? -33.517 2.054 -23.222 1.00 32.88 284 ARG A N 1
ATOM 2246 C CA . ARG A 1 284 ? -32.572 2.993 -23.815 1.00 32.88 284 ARG A CA 1
ATOM 2247 C C . ARG A 1 284 ? -31.258 2.872 -23.070 1.00 32.88 284 ARG A C 1
ATOM 2249 O O . ARG A 1 284 ? -31.192 3.019 -21.853 1.00 32.88 284 ARG A O 1
ATOM 2256 N N . GLU A 1 285 ? -30.254 2.536 -23.858 1.00 28.72 285 GLU A N 1
ATOM 2257 C CA . GLU A 1 285 ? -28.851 2.424 -23.521 1.00 28.72 285 GLU A CA 1
ATOM 2258 C C . GLU A 1 285 ? -28.347 3.731 -22.899 1.00 28.72 285 GLU A C 1
ATOM 2260 O O . GLU A 1 285 ? -28.595 4.828 -23.406 1.00 28.72 285 GLU A O 1
ATOM 2265 N N . CYS A 1 286 ? -27.620 3.616 -21.788 1.00 28.72 286 CYS A N 1
ATOM 2266 C CA . CYS A 1 286 ? -26.848 4.717 -21.235 1.00 28.72 286 CYS A CA 1
ATOM 2267 C C . CYS A 1 286 ? -25.650 4.980 -22.156 1.00 28.72 286 CYS A C 1
ATOM 2269 O O . CYS A 1 286 ? -24.655 4.256 -22.116 1.00 28.72 286 CYS A O 1
ATOM 2271 N N . ALA A 1 287 ? -25.742 6.030 -22.971 1.00 29.62 287 ALA A N 1
ATOM 2272 C CA . ALA A 1 287 ? -24.598 6.609 -23.657 1.00 29.62 287 ALA A CA 1
ATOM 2273 C C . ALA A 1 287 ? -23.599 7.132 -22.612 1.00 29.62 287 ALA A C 1
ATOM 2275 O O . ALA A 1 287 ? -23.823 8.148 -21.952 1.00 29.62 287 ALA A O 1
ATOM 2276 N N . VAL A 1 288 ? -22.491 6.412 -22.447 1.00 34.84 288 VAL A N 1
ATOM 2277 C CA . VAL A 1 288 ? -21.315 6.887 -21.719 1.00 34.84 288 VAL A CA 1
ATOM 2278 C C . VAL A 1 288 ? -20.673 7.963 -22.589 1.00 34.84 288 VAL A C 1
ATOM 2280 O O . VAL A 1 288 ? -20.057 7.662 -23.609 1.00 34.84 288 VAL A O 1
ATOM 2283 N N . GLY A 1 289 ? -20.856 9.227 -22.211 1.00 30.05 289 GLY A N 1
ATOM 2284 C CA . GLY A 1 289 ? -20.133 10.348 -22.798 1.00 30.05 289 GLY A CA 1
ATOM 2285 C C . GLY A 1 289 ? -18.635 10.162 -22.575 1.00 30.05 289 GLY A C 1
ATOM 2286 O O . GLY A 1 289 ? -18.124 10.409 -21.484 1.00 30.05 289 GLY A O 1
ATOM 2287 N N . GLY A 1 290 ? -17.940 9.692 -23.610 1.00 30.19 290 GLY A N 1
ATOM 2288 C CA . GLY A 1 290 ? -16.488 9.653 -23.660 1.00 30.19 290 GLY A CA 1
ATOM 2289 C C . GLY A 1 290 ? -15.939 11.073 -23.642 1.00 30.19 290 GLY A C 1
ATOM 2290 O O . GLY A 1 290 ? -16.023 11.793 -24.633 1.00 30.19 290 GLY A O 1
ATOM 2291 N N . MET A 1 291 ? -15.363 11.483 -22.513 1.00 32.62 291 MET A N 1
ATOM 2292 C CA . MET A 1 291 ? -14.472 12.637 -22.480 1.00 32.62 291 MET A CA 1
ATOM 2293 C C . MET A 1 291 ? -13.139 12.200 -23.085 1.00 32.62 291 MET A C 1
ATOM 2295 O O . MET A 1 291 ? -12.329 11.529 -22.446 1.00 32.62 291 MET A O 1
ATOM 2299 N N . SER A 1 292 ? -12.962 12.541 -24.358 1.00 33.59 292 SER A N 1
ATOM 2300 C CA . SER A 1 292 ? -11.719 12.402 -25.107 1.00 33.59 292 SER A CA 1
ATOM 2301 C C . SER A 1 292 ? -10.555 13.039 -24.347 1.00 33.59 292 SER A C 1
ATOM 2303 O O . SER A 1 292 ? -10.618 14.202 -23.947 1.00 33.59 292 SER A O 1
ATOM 2305 N N . ALA A 1 293 ? -9.475 12.277 -24.168 1.00 36.62 293 ALA A N 1
ATOM 2306 C CA . ALA A 1 293 ? -8.199 12.805 -23.705 1.00 36.62 293 ALA A CA 1
ATOM 2307 C C . ALA A 1 293 ? -7.692 13.873 -24.697 1.00 36.62 293 ALA A C 1
ATOM 2309 O O . ALA A 1 293 ? -7.716 13.621 -25.906 1.00 36.62 293 ALA A O 1
ATOM 2310 N N . PRO A 1 294 ? -7.229 15.051 -24.239 1.00 37.19 294 PRO A N 1
ATOM 2311 C CA . PRO A 1 294 ? -6.663 16.041 -25.141 1.00 37.19 294 PRO A CA 1
ATOM 2312 C C . PRO A 1 294 ? -5.330 15.532 -25.706 1.00 37.19 294 PRO A C 1
ATOM 2314 O O . PRO A 1 294 ? -4.423 15.145 -24.968 1.00 37.19 294 PRO A O 1
ATOM 2317 N N . GLN A 1 295 ? -5.249 15.525 -27.037 1.00 35.31 295 GLN A N 1
ATOM 2318 C CA . GLN A 1 295 ? -4.049 15.244 -27.818 1.00 35.31 295 GLN A CA 1
ATOM 2319 C C . GLN A 1 295 ? -2.957 16.260 -27.459 1.00 35.31 295 GLN A C 1
ATOM 2321 O O . GLN A 1 295 ? -3.170 17.469 -27.546 1.00 35.31 295 GLN A O 1
ATOM 2326 N N . ILE A 1 296 ? -1.788 15.770 -27.049 1.00 39.16 296 ILE A N 1
ATOM 2327 C CA . ILE A 1 296 ? -0.593 16.591 -26.846 1.00 39.16 296 ILE A CA 1
ATOM 2328 C C . ILE A 1 296 ? 0.055 16.778 -28.219 1.00 39.16 296 ILE A C 1
ATOM 2330 O O . ILE A 1 296 ? 0.619 15.836 -28.774 1.00 39.16 296 ILE A O 1
ATOM 2334 N N . SER A 1 297 ? -0.034 17.985 -28.772 1.00 38.09 297 SER A N 1
ATOM 2335 C CA . SER A 1 297 ? 0.736 18.376 -29.955 1.00 38.09 297 SER A CA 1
ATOM 2336 C C . SER A 1 297 ? 2.230 18.462 -29.602 1.00 38.09 297 SER A C 1
ATOM 2338 O O . SER A 1 297 ? 2.565 19.039 -28.564 1.00 38.09 297 SER A O 1
ATOM 2340 N N . PRO A 1 298 ? 3.147 17.929 -30.428 1.00 36.97 298 PRO A N 1
ATOM 2341 C CA . PRO A 1 298 ? 4.578 18.049 -30.177 1.00 36.97 298 PRO A CA 1
ATOM 2342 C C . PRO A 1 298 ? 5.053 19.494 -30.390 1.00 36.97 298 PRO A C 1
ATOM 2344 O O . PRO A 1 298 ? 4.732 20.120 -31.403 1.00 36.97 298 PRO A O 1
ATOM 2347 N N . LEU A 1 299 ? 5.840 20.014 -29.440 1.00 37.25 299 LEU A N 1
ATOM 2348 C CA . LEU A 1 299 ? 6.599 21.252 -29.617 1.00 37.25 299 LEU A CA 1
ATOM 2349 C C . LEU A 1 299 ? 7.574 21.078 -30.793 1.00 37.25 299 LEU A C 1
ATOM 2351 O O . LEU A 1 299 ? 8.446 20.210 -30.758 1.00 37.25 299 LEU A O 1
ATOM 2355 N N . LYS A 1 300 ? 7.442 21.924 -31.820 1.00 35.59 300 LYS A N 1
ATOM 2356 C CA . LYS A 1 300 ? 8.488 22.138 -32.825 1.00 35.59 300 LYS A CA 1
ATOM 2357 C C . LYS A 1 300 ? 9.663 22.845 -32.148 1.00 35.59 300 LYS A C 1
ATOM 2359 O O . LYS A 1 300 ? 9.515 23.970 -31.681 1.00 35.59 300 LYS A O 1
ATOM 2364 N N . LEU A 1 301 ? 10.808 22.174 -32.093 1.00 37.88 301 LEU A N 1
ATOM 2365 C CA . LEU A 1 301 ? 12.094 22.795 -31.795 1.00 37.88 301 LEU A CA 1
ATOM 2366 C C . LEU A 1 301 ? 12.636 23.398 -33.097 1.00 37.88 301 LEU A C 1
ATOM 2368 O O . LEU A 1 301 ? 12.895 22.671 -34.055 1.00 37.88 301 LEU A O 1
ATOM 2372 N N . GLU A 1 302 ? 12.765 24.721 -33.132 1.00 38.47 302 GLU A N 1
ATOM 2373 C CA . GLU A 1 302 ? 13.492 25.450 -34.176 1.00 38.47 302 GLU A CA 1
ATOM 2374 C C . GLU A 1 302 ? 15.006 25.173 -34.042 1.00 38.47 302 GLU A C 1
ATOM 2376 O O . GLU A 1 302 ? 15.519 25.136 -32.917 1.00 38.47 302 GLU A O 1
ATOM 2381 N N . PRO A 1 303 ? 15.751 24.980 -35.145 1.00 38.88 303 PRO A N 1
ATOM 2382 C CA . PRO A 1 303 ? 17.186 24.729 -35.091 1.00 38.88 303 PRO A CA 1
ATOM 2383 C C . PRO A 1 303 ? 17.969 26.026 -34.838 1.00 38.88 303 PRO A C 1
ATOM 2385 O O . PRO A 1 303 ? 17.984 26.943 -35.658 1.00 38.88 303 PRO A O 1
ATOM 2388 N N . THR A 1 304 ? 18.680 26.086 -33.713 1.00 38.88 304 THR A N 1
ATOM 2389 C CA . THR A 1 304 ? 19.651 27.141 -33.404 1.00 38.88 304 THR A CA 1
ATOM 2390 C C . THR A 1 304 ? 20.853 27.058 -34.350 1.00 38.88 304 THR A C 1
ATOM 2392 O O . THR A 1 304 ? 21.547 26.043 -34.430 1.00 38.88 304 THR A O 1
ATOM 2395 N N . GLN A 1 305 ? 21.108 28.152 -35.070 1.00 38.59 305 GLN A N 1
ATOM 2396 C CA . GLN A 1 305 ? 22.268 28.331 -35.939 1.00 38.59 305 GLN A CA 1
ATOM 2397 C C . GLN A 1 305 ? 23.581 28.210 -35.144 1.00 38.59 305 GLN A C 1
ATOM 2399 O O . GLN A 1 305 ? 23.830 28.963 -34.204 1.00 38.59 305 GLN A O 1
ATOM 2404 N N . ARG A 1 306 ? 24.451 27.283 -35.563 1.00 35.50 306 ARG A N 1
ATOM 2405 C CA . ARG A 1 306 ? 25.874 27.254 -35.193 1.00 35.50 306 ARG A CA 1
ATOM 2406 C C . ARG A 1 306 ? 26.574 28.463 -35.820 1.00 35.50 306 ARG A C 1
ATOM 2408 O O . ARG A 1 306 ? 26.736 28.502 -37.036 1.00 35.50 306 ARG A O 1
ATOM 2415 N N . GLN A 1 307 ? 27.038 29.406 -35.003 1.00 38.97 307 GLN A N 1
ATOM 2416 C CA . GLN A 1 307 ? 28.096 30.331 -35.407 1.00 38.97 307 GLN A CA 1
ATOM 2417 C C . GLN A 1 307 ? 29.455 29.683 -35.135 1.00 38.97 307 GLN A C 1
ATOM 2419 O O . GLN A 1 307 ? 29.816 29.408 -33.992 1.00 38.97 307 GLN A O 1
ATOM 2424 N N . SER A 1 308 ? 30.190 29.428 -36.216 1.00 39.44 308 SER A N 1
ATOM 2425 C CA . SER A 1 308 ? 31.625 29.169 -36.200 1.00 39.44 308 SER A CA 1
ATOM 2426 C C . SER A 1 308 ? 32.364 30.432 -35.763 1.00 39.44 308 SER A C 1
ATOM 2428 O O . SER A 1 308 ? 32.164 31.489 -36.360 1.00 39.44 308 SER A O 1
ATOM 2430 N N . GLN A 1 309 ? 33.260 30.315 -34.787 1.00 45.28 309 GLN A N 1
ATOM 2431 C CA . GLN A 1 309 ? 34.348 31.272 -34.605 1.00 45.28 309 GLN A CA 1
ATOM 2432 C C . GLN A 1 309 ? 35.672 30.586 -34.942 1.00 45.28 309 GLN A C 1
ATOM 2434 O O . GLN A 1 309 ? 35.893 29.428 -34.585 1.00 45.28 309 GLN A O 1
ATOM 2439 N N . LYS A 1 310 ? 36.446 31.315 -35.746 1.00 42.84 310 LYS A N 1
ATOM 2440 C CA . LYS A 1 310 ? 37.823 31.053 -36.159 1.00 42.84 310 LYS A CA 1
ATOM 2441 C C . LYS A 1 310 ? 38.782 31.277 -35.000 1.00 42.84 310 LYS A C 1
ATOM 2443 O O . LYS A 1 310 ? 38.455 32.137 -34.155 1.00 42.84 310 LYS A O 1
#

Nearest PDB structures (foldseek):
  5aip-assembly1_A  TM=4.805E-01  e=2.176E-03  Neisseria meningitidis serogroup B
  5hs8-assembly1_A  TM=6.400E-01  e=1.644E-02  Bacillus subtilis subsp. subtilis str. 168
  2yr2-assembly1_A  TM=4.803E-01  e=5.484E-03  Sulfurisphaera tokodaii
  5e1z-assembly1_B  TM=4.476E-01  e=6.156E-03  Dehalococcoides mccartyi BTF08
  4a5n-assembly2_D  TM=5.230E-01  e=1.172E-01  Bacillus subtilis

Secondary structure (DSSP, 8-state):
-B-HHHHTTS-HHHHHHHTT----BTTEE--S-GGGSTTTT-S--EEEEGGGTEEEETTT-SSPBPHHHHHHHHH---HHHHHHHHHHHSTTPPBPPTT-----TTTTTS----TTT--HHHHHHHTTHHHHH--HHHHHHHHHHHHHS-TTT-EEEE-HHHHHHHH----HHHHHHHHHHHHHTTSEEEE---STTTSPEEEEE-TT-HHHHHHHHHHHHHHHHHHHHHHHHHHHHHS----------------------------------------------------PPPP-PPPP-PPPP-----

Solvent-accessible surface area (backbone atoms only — not comparable to full-atom values): 19509 Å² total; per-residue (Å²): 88,66,34,65,71,55,56,43,64,48,59,41,66,62,53,36,49,76,72,67,38,55,66,79,48,103,43,32,17,36,53,92,56,28,89,82,34,101,66,55,42,80,59,66,45,20,41,46,42,75,96,75,38,31,37,30,32,76,82,83,38,96,58,75,30,44,38,51,54,45,45,20,70,74,69,73,45,52,74,66,56,28,50,48,58,45,51,73,75,53,73,80,55,58,68,50,60,90,86,63,73,77,77,70,81,60,83,67,73,75,71,58,85,52,87,94,72,71,44,75,67,54,52,39,58,71,49,45,37,47,80,75,75,46,53,73,64,36,48,32,46,50,52,40,48,64,72,60,21,40,91,87,76,34,40,23,80,45,42,72,68,53,50,32,67,70,28,65,49,88,47,65,70,56,52,56,51,28,54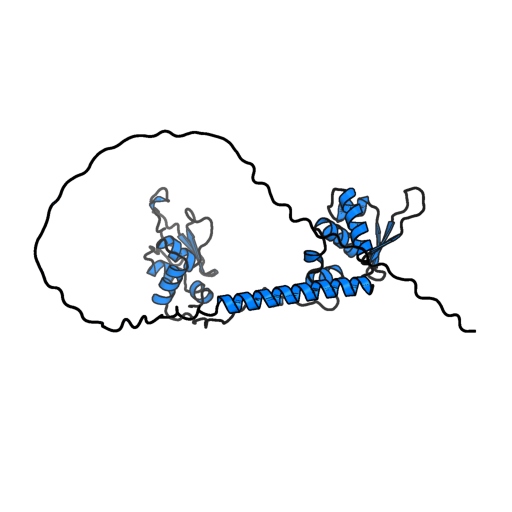,52,51,38,34,75,48,43,42,34,48,79,48,74,50,88,52,96,86,76,52,52,29,37,38,32,57,30,76,82,32,65,72,27,45,51,51,46,49,54,52,33,53,49,52,52,50,55,53,50,52,52,52,49,54,55,51,59,72,63,49,73,77,74,72,77,82,78,77,78,78,80,76,76,88,73,89,78,91,81,83,88,79,85,84,82,89,81,90,89,80,88,87,86,90,86,80,87,85,87,86,84,88,79,93,77,82,83,81,77,82,78,80,75,79,82,81,81,78,80,83,83,79,80,84,81,81,82,78,84,80,133

pLDDT: mean 73.69, std 23.17, range [25.33, 96.0]